Protein AF-A0A6B0HKF9-F1 (afdb_monom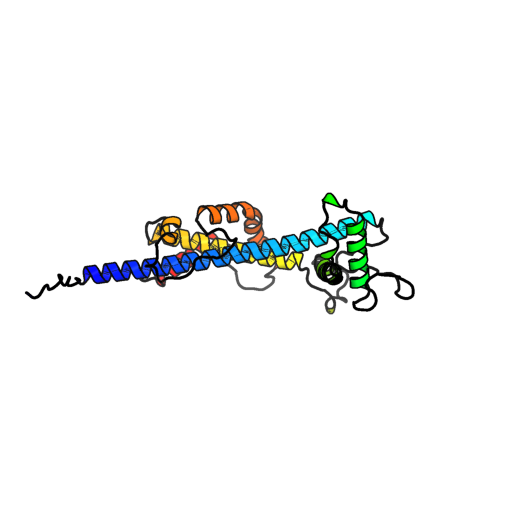er_lite)

Sequence (271 aa):
MVDTAPRYEYTATDLEYLDGIKKLGAVSLQARYELQNRYQAITECEATRDKYMALMLLNEGLSRLSRGAFEIDEFGNFDAPDHADAGYAYGKKWAPDQAYLATKYRELWEDVPAELLVDEDDREIKQFTELAAAGSLAYPTDLSGETFDDLEDDRMPSEVYETEVRLLGALVDFHTRFHGWRLFAEEHLDITLDELLDVSAPEEDGVGVTHGVAEIDEQLGENILSLKRDYLQAYPALLEEWTDDAEEVDVDLDARAQNFADGLTDAVDLP

Radius of gyration: 27.32 Å; chains: 1; bounding box: 87×46×72 Å

Structure (mmCIF, N/CA/C/O backbone):
data_AF-A0A6B0HKF9-F1
#
_entry.id   AF-A0A6B0HKF9-F1
#
loop_
_atom_site.group_PDB
_atom_site.id
_atom_site.type_symbol
_atom_site.label_atom_id
_atom_site.label_alt_id
_atom_site.label_comp_id
_atom_site.label_asym_id
_atom_site.label_entity_id
_atom_site.label_seq_id
_atom_site.pdbx_PDB_ins_code
_atom_site.Cartn_x
_atom_site.Cartn_y
_atom_site.Cartn_z
_atom_site.occupancy
_atom_site.B_iso_or_equiv
_atom_site.auth_seq_id
_atom_site.auth_comp_id
_atom_site.auth_asym_id
_atom_site.auth_atom_id
_atom_site.pdbx_PDB_model_num
ATOM 1 N N . MET A 1 1 ? -62.076 -17.224 19.436 1.00 38.41 1 MET A N 1
ATOM 2 C CA . MET A 1 1 ? -60.694 -17.537 19.850 1.00 38.41 1 MET A CA 1
ATOM 3 C C . MET A 1 1 ? -59.813 -16.484 19.218 1.00 38.41 1 MET A C 1
ATOM 5 O O . MET A 1 1 ? -59.747 -16.452 17.999 1.00 38.41 1 MET A O 1
ATOM 9 N N . VAL A 1 2 ? -59.280 -15.557 20.013 1.00 43.88 2 VAL A N 1
ATOM 10 C CA . VAL A 1 2 ? -58.273 -14.600 19.541 1.00 43.88 2 VAL A CA 1
ATOM 11 C C . VAL A 1 2 ? -56.948 -15.136 20.052 1.00 43.88 2 VAL A C 1
ATOM 13 O O . VAL A 1 2 ? -56.736 -15.198 21.259 1.00 43.88 2 VAL A O 1
ATOM 16 N N . ASP A 1 3 ? -56.140 -15.619 19.120 1.00 48.81 3 ASP A N 1
ATOM 17 C CA . ASP A 1 3 ? -54.778 -16.074 19.346 1.00 48.81 3 ASP A CA 1
ATOM 18 C C . ASP A 1 3 ? -53.888 -14.824 19.365 1.00 48.81 3 ASP A C 1
ATOM 20 O O . ASP A 1 3 ? -53.482 -14.306 18.325 1.00 48.81 3 ASP A O 1
ATOM 24 N N . THR A 1 4 ? -53.726 -14.216 20.540 1.00 51.44 4 THR A N 1
ATOM 25 C CA . THR A 1 4 ? -52.780 -13.111 20.725 1.00 51.44 4 THR A CA 1
ATOM 26 C C . THR A 1 4 ? -51.418 -13.701 21.042 1.00 51.44 4 THR A C 1
ATOM 28 O O . THR A 1 4 ? -51.197 -14.168 22.159 1.00 51.44 4 THR A O 1
ATOM 31 N N . ALA A 1 5 ? -50.514 -13.643 20.063 1.00 47.84 5 ALA A N 1
ATOM 32 C CA . ALA A 1 5 ? -49.089 -13.867 20.267 1.00 47.84 5 ALA A CA 1
ATOM 33 C C . ALA A 1 5 ? -48.587 -13.048 21.478 1.00 47.84 5 ALA A C 1
ATOM 35 O O . ALA A 1 5 ? -49.041 -11.911 21.670 1.00 47.84 5 ALA A O 1
ATOM 36 N N . PRO A 1 6 ? -47.684 -13.601 22.308 1.00 49.00 6 PRO A N 1
ATOM 37 C CA . PRO A 1 6 ? -47.176 -12.902 23.481 1.00 49.00 6 PRO A CA 1
ATOM 38 C C . PRO A 1 6 ? -46.468 -11.615 23.044 1.00 49.00 6 PRO A C 1
ATOM 40 O O . PRO A 1 6 ? -45.485 -11.650 22.308 1.00 49.00 6 PRO A O 1
ATOM 43 N N . ARG A 1 7 ? -46.988 -10.463 23.482 1.00 51.50 7 ARG A N 1
ATOM 44 C CA . ARG A 1 7 ? -46.305 -9.174 23.351 1.00 51.50 7 ARG A CA 1
ATOM 45 C C . ARG A 1 7 ? -45.248 -9.109 24.447 1.00 51.50 7 ARG A C 1
ATOM 47 O O . ARG A 1 7 ? -45.596 -8.917 25.607 1.00 51.50 7 ARG A O 1
ATOM 54 N N . TYR A 1 8 ? -43.989 -9.320 24.084 1.00 56.69 8 TYR A N 1
ATOM 55 C CA . TYR A 1 8 ? -42.874 -8.989 24.964 1.00 56.69 8 TYR A CA 1
ATOM 56 C C . TYR A 1 8 ? -42.803 -7.463 25.091 1.00 56.69 8 TYR A C 1
ATOM 58 O O . TYR A 1 8 ? -42.641 -6.759 24.095 1.00 56.69 8 TYR A O 1
ATOM 66 N N . GLU A 1 9 ? -42.987 -6.952 26.306 1.00 50.75 9 GLU A N 1
ATOM 67 C CA . GLU A 1 9 ? -42.682 -5.563 26.642 1.00 50.75 9 GLU A CA 1
ATOM 68 C C . GLU A 1 9 ? -41.202 -5.506 27.023 1.00 50.75 9 GLU A C 1
ATOM 70 O O . GLU A 1 9 ? -40.796 -6.095 28.023 1.00 50.75 9 GLU A O 1
ATOM 75 N N . TYR A 1 10 ? -40.394 -4.854 26.187 1.00 55.59 10 TYR A N 1
ATOM 76 C CA . TYR A 1 10 ? -38.972 -4.649 26.451 1.00 55.59 10 TYR A CA 1
ATOM 77 C C . TYR A 1 10 ? -38.787 -3.760 27.682 1.00 55.59 10 TYR A C 1
ATOM 79 O O . TYR A 1 10 ? -39.436 -2.716 27.808 1.00 55.59 10 TYR A O 1
ATOM 87 N N . THR A 1 11 ? -37.900 -4.165 28.586 1.00 65.94 11 THR A N 1
ATOM 88 C CA . THR A 1 11 ? -37.499 -3.338 29.727 1.00 65.94 11 THR A CA 1
ATOM 89 C C . THR A 1 11 ? -36.444 -2.312 29.297 1.00 65.94 11 THR A C 1
ATOM 91 O O . THR A 1 11 ? -35.815 -2.456 28.251 1.00 65.94 11 THR A O 1
ATOM 94 N N . ALA A 1 12 ? -36.240 -1.253 30.088 1.00 63.44 12 ALA A N 1
ATOM 95 C CA . ALA A 1 12 ? -35.221 -0.235 29.795 1.00 63.44 12 ALA A CA 1
ATOM 96 C C . ALA A 1 12 ? -33.810 -0.844 29.651 1.00 63.44 12 ALA A C 1
ATOM 98 O O . ALA A 1 12 ? -33.063 -0.455 28.761 1.00 63.44 12 ALA A O 1
ATOM 99 N N . THR A 1 13 ? -33.502 -1.868 30.449 1.00 64.12 13 THR A N 1
ATOM 100 C CA . THR A 1 13 ? -32.237 -2.615 30.395 1.00 64.12 13 THR A CA 1
ATOM 101 C C . THR A 1 13 ? -32.090 -3.431 29.107 1.00 64.12 13 THR A C 1
ATOM 103 O O . THR A 1 13 ? -30.993 -3.523 28.566 1.00 64.12 13 THR A O 1
ATOM 106 N N . ASP A 1 14 ? -33.186 -3.972 28.559 1.00 58.09 14 ASP A N 1
ATOM 107 C CA . ASP A 1 14 ? -33.151 -4.670 27.265 1.00 58.09 14 ASP A CA 1
ATOM 108 C C . ASP A 1 14 ? -32.874 -3.697 26.107 1.00 58.09 14 ASP A C 1
ATOM 110 O O . ASP A 1 14 ? -32.222 -4.058 25.130 1.00 58.09 14 ASP A O 1
ATOM 114 N N . LEU A 1 15 ? -33.360 -2.455 26.211 1.00 63.25 15 LEU A N 1
ATOM 115 C CA . LEU A 1 15 ? -33.114 -1.408 25.217 1.00 63.25 15 LEU A CA 1
ATOM 116 C C . LEU A 1 15 ? -31.674 -0.883 25.276 1.00 63.25 15 LEU A C 1
ATOM 118 O O . LEU A 1 15 ? -31.080 -0.687 24.222 1.00 63.25 15 LEU A O 1
ATOM 122 N N . GLU A 1 16 ? -31.109 -0.706 26.473 1.00 66.12 16 GLU A N 1
ATOM 123 C CA . GLU A 1 16 ? -29.694 -0.343 26.668 1.00 66.12 16 GLU A CA 1
ATOM 124 C C . GLU A 1 16 ? -28.757 -1.432 26.130 1.00 66.12 16 GLU A C 1
ATOM 126 O O . GLU A 1 16 ? -27.799 -1.131 25.423 1.00 66.12 16 GLU A O 1
ATOM 131 N N . TYR A 1 17 ? -29.077 -2.706 26.374 1.00 66.38 17 TYR A N 1
ATOM 132 C CA . TYR A 1 17 ? -28.326 -3.835 25.822 1.00 66.38 17 TYR A CA 1
ATOM 133 C C . TYR A 1 17 ? -28.392 -3.887 24.286 1.00 66.38 17 TYR A C 1
ATOM 135 O O . TYR A 1 17 ? -27.376 -4.076 23.618 1.00 66.38 17 TYR A O 1
ATOM 143 N N . LEU A 1 18 ? -29.578 -3.672 23.705 1.00 67.38 18 LEU A N 1
ATOM 144 C CA . LEU A 1 18 ? -29.751 -3.607 22.250 1.00 67.38 18 LEU A CA 1
ATOM 145 C C . LEU A 1 18 ? -29.034 -2.405 21.620 1.00 67.38 18 LEU A C 1
ATOM 147 O O . LEU A 1 18 ? -28.537 -2.524 20.501 1.00 67.38 18 LEU A O 1
ATOM 151 N N . ASP A 1 19 ? -28.994 -1.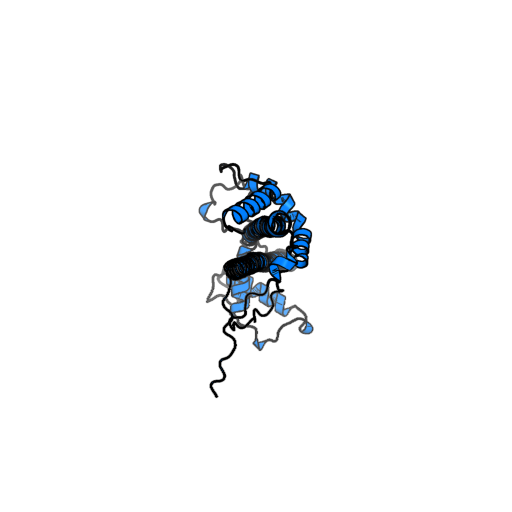258 22.301 1.00 74.88 19 ASP A N 1
ATOM 152 C CA . ASP A 1 19 ? -28.236 -0.083 21.855 1.00 74.88 19 ASP A CA 1
ATOM 153 C C . ASP A 1 19 ? -26.727 -0.352 21.902 1.00 74.88 19 ASP A C 1
ATOM 155 O O . ASP A 1 19 ? -26.031 -0.096 20.921 1.00 74.88 19 ASP A O 1
ATOM 159 N N . GLY A 1 20 ? -26.242 -0.982 22.977 1.00 73.00 20 GLY A N 1
ATOM 160 C CA . GLY A 1 20 ? -24.853 -1.427 23.112 1.00 73.00 20 GLY A CA 1
ATOM 161 C C . GLY A 1 20 ? -24.422 -2.383 21.997 1.00 73.00 20 GLY A C 1
ATOM 162 O O . GLY A 1 20 ? -23.399 -2.152 21.359 1.00 73.00 20 GLY A O 1
ATOM 163 N N . ILE A 1 21 ? -25.237 -3.397 21.676 1.00 76.88 21 ILE A N 1
ATOM 164 C CA . ILE A 1 21 ? -24.954 -4.322 20.561 1.00 76.88 21 ILE A CA 1
ATOM 165 C C . ILE A 1 21 ? -24.898 -3.585 19.221 1.00 76.88 21 ILE A C 1
ATOM 167 O O . ILE A 1 21 ? -24.022 -3.858 18.403 1.00 76.88 21 ILE A O 1
ATOM 171 N N . LYS A 1 22 ? -25.820 -2.649 18.969 1.00 78.62 22 LYS A N 1
ATOM 172 C CA . LYS A 1 22 ? -25.829 -1.881 17.714 1.00 78.62 22 LYS A CA 1
ATOM 173 C C . LYS A 1 22 ? -24.605 -0.986 17.585 1.00 78.62 22 LYS A C 1
ATOM 175 O O . LYS A 1 22 ? -24.030 -0.919 16.503 1.00 78.62 22 LYS A O 1
ATOM 180 N N . LYS A 1 23 ? -24.214 -0.313 18.670 1.00 80.56 23 LYS A N 1
ATOM 181 C CA . LYS A 1 23 ? -23.000 0.507 18.712 1.00 80.56 23 LYS A CA 1
ATOM 182 C C . LYS A 1 23 ? -21.763 -0.350 18.465 1.00 80.56 23 LYS A C 1
ATOM 184 O O . LYS A 1 23 ? -20.988 -0.014 17.579 1.00 80.56 23 LYS A O 1
ATOM 189 N N . LEU A 1 24 ? -21.631 -1.487 19.151 1.00 80.88 24 LEU A N 1
ATOM 190 C CA . LEU A 1 24 ? -20.517 -2.415 18.947 1.00 80.88 24 LEU A CA 1
ATOM 191 C C . LEU A 1 24 ? -20.465 -2.943 17.505 1.00 80.88 24 LEU A C 1
ATOM 193 O O . LEU A 1 24 ? -19.401 -2.950 16.896 1.00 80.88 24 LEU A O 1
ATOM 197 N N . GLY A 1 25 ? -21.610 -3.306 16.921 1.00 79.38 25 GLY A N 1
ATOM 198 C CA . GLY A 1 25 ? -21.685 -3.725 15.519 1.00 79.38 25 GLY A CA 1
ATOM 199 C C . GLY A 1 25 ? -21.288 -2.618 14.534 1.00 79.38 25 GLY A C 1
ATOM 200 O O . GLY A 1 25 ? -20.614 -2.886 13.544 1.00 79.38 25 GLY A O 1
ATOM 201 N N . ALA A 1 26 ? -21.653 -1.361 14.807 1.00 83.00 26 ALA A N 1
ATOM 202 C CA . ALA A 1 26 ? -21.233 -0.225 13.985 1.00 83.00 26 ALA A CA 1
ATOM 203 C C . ALA A 1 26 ? -19.721 0.041 14.090 1.00 83.00 26 ALA A C 1
ATOM 205 O O . ALA A 1 26 ? -19.076 0.294 13.074 1.00 83.00 26 ALA A O 1
ATOM 206 N N . VAL A 1 27 ? -19.159 -0.056 15.298 1.00 87.25 27 VAL A N 1
ATOM 207 C CA . VAL A 1 27 ? -17.717 0.095 15.558 1.00 87.25 27 VAL A CA 1
ATOM 208 C C . VAL A 1 27 ? -16.923 -1.015 14.877 1.00 87.25 27 VAL A C 1
ATOM 210 O O . VAL A 1 27 ? -15.943 -0.731 14.198 1.00 87.25 27 VAL A O 1
ATOM 213 N N . SER A 1 28 ? -17.387 -2.261 14.979 1.00 86.56 28 SER A N 1
ATOM 214 C CA . SER A 1 28 ? -16.810 -3.402 14.267 1.00 86.56 28 SER A CA 1
ATOM 215 C C . SER A 1 28 ? -16.804 -3.189 12.752 1.00 86.56 28 SER A C 1
ATOM 217 O O . SER A 1 28 ? -15.765 -3.322 12.103 1.00 86.56 28 SER A O 1
ATOM 219 N N . LEU A 1 29 ? -17.940 -2.776 12.175 1.00 85.75 29 LEU A N 1
ATOM 220 C CA . LEU A 1 29 ? -18.037 -2.492 10.743 1.00 85.75 29 LEU A CA 1
ATOM 221 C C . LEU A 1 29 ? -17.068 -1.380 10.320 1.00 85.75 29 LEU A C 1
ATOM 223 O O . LEU A 1 29 ? -16.430 -1.485 9.270 1.00 85.75 29 LEU A O 1
ATOM 227 N N . GLN A 1 30 ? -16.947 -0.329 11.135 1.00 89.06 30 GLN A N 1
ATOM 228 C CA . GLN A 1 30 ? -15.993 0.746 10.899 1.00 89.06 30 GLN A CA 1
ATOM 229 C C . GLN A 1 30 ? -14.554 0.223 10.933 1.00 89.06 30 GLN A C 1
ATOM 231 O O . GLN A 1 30 ? -13.816 0.481 9.985 1.00 89.06 30 GLN A O 1
ATOM 236 N N . ALA A 1 31 ? -14.175 -0.540 11.962 1.00 88.94 31 ALA A N 1
ATOM 237 C CA . ALA A 1 31 ? -12.842 -1.122 12.101 1.00 88.94 31 ALA A CA 1
ATOM 238 C C . ALA A 1 31 ? -12.478 -1.987 10.887 1.00 88.94 31 ALA A C 1
ATOM 240 O O . ALA A 1 31 ? -11.442 -1.767 10.258 1.00 88.94 31 ALA A O 1
ATOM 241 N N . ARG A 1 32 ? -13.373 -2.895 10.479 1.00 88.62 32 ARG A N 1
ATOM 242 C CA . ARG A 1 32 ? -13.188 -3.734 9.284 1.00 88.62 32 ARG A CA 1
ATOM 243 C C . ARG A 1 32 ? -12.983 -2.902 8.029 1.00 88.62 32 ARG A C 1
ATOM 245 O O . ARG A 1 32 ? -12.009 -3.105 7.313 1.00 88.62 32 ARG A O 1
ATOM 252 N N . TYR A 1 33 ? -13.889 -1.963 7.757 1.00 87.50 33 TYR A N 1
ATOM 253 C CA . TYR A 1 33 ? -13.811 -1.117 6.565 1.00 87.50 33 TYR A CA 1
ATOM 254 C C . TYR A 1 33 ? -12.508 -0.310 6.533 1.00 87.50 33 TYR A C 1
ATOM 256 O O . TYR A 1 33 ? -11.833 -0.224 5.507 1.00 87.50 33 TYR A O 1
ATOM 264 N N . GLU A 1 34 ? -12.133 0.265 7.671 1.00 90.94 34 GLU A N 1
ATOM 265 C CA . GLU A 1 34 ? -10.935 1.077 7.819 1.00 90.94 34 GLU A CA 1
ATOM 266 C C . GLU A 1 34 ? -9.638 0.291 7.633 1.00 90.94 34 GLU A C 1
ATOM 268 O O . GLU A 1 34 ? -8.726 0.790 6.967 1.00 90.94 34 GLU A O 1
ATOM 273 N N . LEU A 1 35 ? -9.537 -0.906 8.212 1.00 92.44 35 LEU A N 1
ATOM 274 C CA . LEU A 1 35 ? -8.355 -1.756 8.078 1.00 92.44 35 LEU A CA 1
ATOM 275 C C . LEU A 1 35 ? -8.270 -2.375 6.679 1.00 92.44 35 LEU A C 1
ATOM 277 O O . LEU A 1 35 ? -7.194 -2.377 6.081 1.00 92.44 35 LEU A O 1
ATOM 281 N N . GLN A 1 36 ? -9.400 -2.805 6.111 1.00 91.19 36 GLN A N 1
ATOM 282 C CA . GLN A 1 36 ? -9.453 -3.392 4.772 1.00 91.19 36 GLN A CA 1
ATOM 283 C C . GLN A 1 36 ? -9.006 -2.397 3.696 1.00 91.19 36 GLN A C 1
ATOM 285 O O . GLN A 1 36 ? -8.193 -2.741 2.839 1.00 91.19 36 GLN A O 1
ATOM 290 N N . ASN A 1 37 ? -9.491 -1.153 3.749 1.00 89.75 37 ASN A N 1
ATOM 291 C CA . ASN A 1 37 ? -9.110 -0.130 2.771 1.00 89.75 37 ASN A CA 1
ATOM 292 C C . ASN A 1 37 ? -7.619 0.201 2.827 1.00 89.75 37 ASN A C 1
ATOM 294 O O . ASN A 1 37 ? -6.989 0.421 1.796 1.00 89.75 37 ASN A O 1
ATOM 298 N N . ARG A 1 38 ? -7.036 0.230 4.027 1.00 92.94 38 ARG A N 1
ATOM 299 C CA . ARG A 1 38 ? -5.606 0.510 4.204 1.00 92.94 38 ARG A CA 1
ATOM 300 C C . ARG A 1 38 ? -4.741 -0.649 3.748 1.00 92.94 38 ARG A C 1
ATOM 302 O O . ARG A 1 38 ? -3.725 -0.431 3.095 1.00 92.94 38 ARG A O 1
ATOM 309 N N . TYR A 1 39 ? -5.178 -1.875 4.014 1.00 89.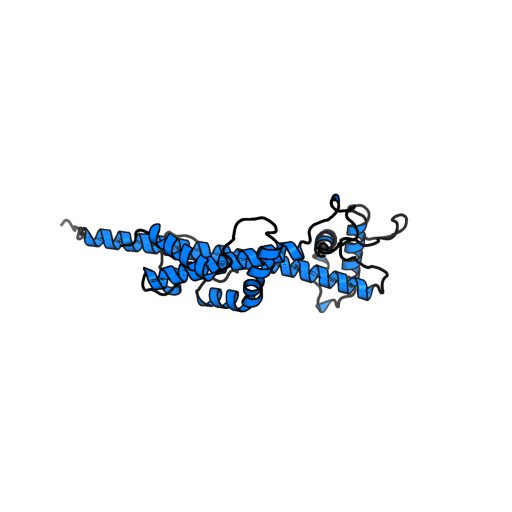94 39 TYR A N 1
ATOM 310 C CA . TYR A 1 39 ? -4.531 -3.054 3.462 1.00 89.94 39 TYR A CA 1
ATOM 311 C C . TYR A 1 39 ? -4.563 -3.065 1.926 1.00 89.94 39 TYR A C 1
ATOM 313 O O . TYR A 1 39 ? -3.548 -3.332 1.275 1.00 89.94 39 TYR A O 1
ATOM 321 N N . GLN A 1 40 ? -5.701 -2.703 1.332 1.00 89.50 40 GLN A N 1
ATOM 322 C CA . GLN A 1 40 ? -5.806 -2.540 -0.114 1.00 89.50 40 GLN A CA 1
ATOM 323 C C . GLN A 1 40 ? -4.837 -1.464 -0.630 1.00 89.50 40 GLN A C 1
ATOM 325 O O . GLN A 1 40 ? -4.124 -1.718 -1.597 1.00 89.50 40 GLN A O 1
ATOM 330 N N . ALA A 1 41 ? -4.739 -0.315 0.044 1.00 89.56 41 ALA A N 1
ATOM 331 C CA . ALA A 1 41 ? -3.803 0.744 -0.332 1.00 89.56 41 ALA A CA 1
ATOM 332 C C . ALA A 1 41 ? -2.335 0.277 -0.302 1.00 89.56 41 ALA A C 1
ATOM 334 O O . ALA A 1 41 ? -1.579 0.603 -1.218 1.00 89.56 41 ALA A O 1
ATOM 335 N N . ILE A 1 42 ? -1.936 -0.528 0.694 1.00 90.25 42 ILE A N 1
ATOM 336 C CA . ILE A 1 42 ? -0.604 -1.159 0.725 1.00 90.25 42 ILE A CA 1
ATOM 337 C C . ILE A 1 42 ? -0.414 -2.030 -0.515 1.00 90.25 42 ILE A C 1
ATOM 339 O O . ILE A 1 42 ? 0.553 -1.843 -1.247 1.00 90.25 42 ILE A O 1
ATOM 343 N N . THR A 1 43 ? -1.359 -2.930 -0.787 1.00 89.31 43 THR A N 1
ATOM 344 C CA . THR A 1 43 ? -1.278 -3.875 -1.913 1.00 89.31 43 THR A CA 1
ATOM 345 C C . THR A 1 43 ? -1.174 -3.150 -3.260 1.00 89.31 43 THR A C 1
ATOM 347 O O . THR A 1 43 ? -0.402 -3.545 -4.134 1.00 89.31 43 THR A O 1
ATOM 350 N N . GLU A 1 44 ? -1.920 -2.058 -3.435 1.00 87.81 44 GLU A N 1
ATOM 351 C CA . GLU A 1 44 ? -1.873 -1.218 -4.637 1.00 87.81 44 GLU A CA 1
ATOM 352 C C . GLU A 1 44 ? -0.529 -0.488 -4.778 1.00 87.81 44 GLU A C 1
ATOM 354 O O . GLU A 1 44 ? 0.046 -0.457 -5.873 1.00 87.81 44 GLU A O 1
ATOM 359 N N . CYS A 1 45 ? 0.007 0.058 -3.682 1.00 87.69 45 CYS A N 1
ATOM 360 C CA . CYS A 1 45 ? 1.322 0.701 -3.683 1.00 87.69 45 CYS A CA 1
ATOM 361 C C . CYS A 1 45 ? 2.437 -0.307 -3.990 1.00 87.69 45 CYS A C 1
ATOM 363 O O . CYS A 1 45 ? 3.299 -0.023 -4.819 1.00 87.69 45 CYS A O 1
ATOM 365 N N . GLU A 1 46 ? 2.391 -1.504 -3.398 1.00 87.31 46 GLU A N 1
ATOM 366 C CA . GLU A 1 46 ? 3.345 -2.585 -3.667 1.00 87.31 46 GLU A CA 1
ATOM 367 C C . GLU A 1 46 ? 3.323 -3.023 -5.126 1.00 87.31 46 GLU A C 1
ATOM 369 O O . GLU A 1 46 ? 4.372 -3.094 -5.763 1.00 87.31 46 GLU A O 1
ATOM 374 N N . ALA A 1 47 ? 2.134 -3.272 -5.679 1.00 86.62 47 ALA A N 1
ATOM 375 C CA . ALA A 1 47 ? 1.990 -3.675 -7.072 1.00 86.62 47 ALA A CA 1
ATOM 376 C C . ALA A 1 47 ? 2.529 -2.601 -8.030 1.00 86.62 47 ALA A C 1
ATOM 378 O O . ALA A 1 47 ? 3.150 -2.917 -9.048 1.00 86.62 47 ALA A O 1
ATOM 379 N N . THR A 1 48 ? 2.317 -1.326 -7.697 1.00 84.94 48 THR A N 1
ATOM 380 C CA . THR A 1 48 ? 2.813 -0.203 -8.498 1.00 84.94 48 THR A CA 1
ATOM 381 C C . THR A 1 48 ? 4.336 -0.085 -8.406 1.00 84.94 48 THR A C 1
ATOM 383 O O . THR A 1 48 ? 4.995 0.013 -9.443 1.00 84.94 48 THR A O 1
ATOM 386 N N . ARG A 1 49 ? 4.908 -0.183 -7.200 1.00 86.25 49 ARG A N 1
ATOM 387 C CA . ARG A 1 49 ? 6.362 -0.237 -6.984 1.00 86.25 49 ARG A CA 1
ATOM 388 C C . ARG A 1 49 ? 6.992 -1.387 -7.764 1.00 86.25 49 ARG A C 1
ATOM 390 O O . ARG A 1 49 ? 7.941 -1.174 -8.511 1.00 86.25 49 ARG A O 1
ATOM 397 N N . ASP A 1 50 ? 6.454 -2.598 -7.636 1.00 85.75 50 ASP A N 1
ATOM 398 C CA . ASP A 1 50 ? 6.984 -3.798 -8.297 1.00 85.75 50 ASP A CA 1
ATOM 399 C C . ASP A 1 50 ? 6.964 -3.676 -9.814 1.00 85.75 50 ASP A C 1
ATOM 401 O O . ASP A 1 50 ? 7.924 -4.066 -10.483 1.00 85.75 50 ASP A O 1
ATOM 405 N N . LYS A 1 51 ? 5.904 -3.077 -10.363 1.00 85.12 51 LYS A N 1
ATOM 406 C CA . LYS A 1 51 ? 5.816 -2.762 -11.788 1.00 85.12 51 LYS A CA 1
ATOM 407 C C . LYS A 1 51 ? 6.969 -1.860 -12.230 1.00 85.12 51 LYS A C 1
ATOM 409 O O . LYS A 1 51 ? 7.630 -2.179 -13.218 1.00 85.12 51 LYS A O 1
ATOM 414 N N . TYR A 1 52 ? 7.221 -0.749 -11.537 1.00 82.31 52 TYR A N 1
ATOM 415 C CA . TYR A 1 52 ? 8.285 0.176 -11.937 1.00 82.31 52 TYR A CA 1
ATOM 416 C C . TYR A 1 52 ? 9.690 -0.374 -11.654 1.00 82.31 52 TYR A C 1
ATOM 418 O O . TYR A 1 52 ? 10.573 -0.234 -12.496 1.00 82.31 52 TYR A O 1
ATOM 426 N N . MET A 1 53 ? 9.887 -1.112 -10.560 1.00 80.94 53 MET A N 1
ATOM 427 C CA . MET A 1 53 ? 11.133 -1.842 -10.294 1.00 80.94 53 MET A CA 1
ATOM 428 C C . MET A 1 53 ? 11.437 -2.870 -11.389 1.00 80.94 53 MET A C 1
ATOM 430 O O . MET A 1 53 ? 12.568 -2.960 -11.867 1.00 80.94 53 MET A O 1
ATOM 434 N N . ALA A 1 54 ? 10.430 -3.621 -11.843 1.00 82.44 54 ALA A N 1
ATOM 435 C CA . ALA A 1 54 ? 10.587 -4.564 -12.946 1.00 82.44 54 ALA A CA 1
ATOM 436 C C . ALA A 1 54 ? 10.958 -3.856 -14.258 1.00 82.44 54 ALA A C 1
ATOM 438 O O . ALA A 1 54 ? 11.805 -4.353 -15.000 1.00 82.44 54 ALA A O 1
ATOM 439 N N . LEU A 1 55 ? 10.368 -2.688 -14.532 1.00 81.06 55 LEU A N 1
ATOM 440 C CA . LEU A 1 55 ? 10.708 -1.864 -15.695 1.00 81.06 55 LEU A CA 1
ATOM 441 C C . LEU A 1 55 ? 12.148 -1.346 -15.641 1.00 81.06 55 LEU A C 1
ATOM 443 O O . LEU A 1 55 ? 12.863 -1.436 -16.638 1.00 81.06 55 LEU A O 1
ATOM 447 N N . MET A 1 56 ? 12.598 -0.869 -14.480 1.00 79.00 56 MET A N 1
ATOM 448 C CA . MET A 1 56 ? 13.981 -0.435 -14.274 1.00 79.00 56 MET A CA 1
ATOM 449 C C . MET A 1 56 ? 14.968 -1.586 -14.533 1.00 79.00 56 MET A C 1
ATOM 451 O O . MET A 1 56 ? 15.919 -1.432 -15.300 1.00 79.00 56 MET A O 1
ATOM 455 N N . LEU A 1 57 ? 14.704 -2.774 -13.976 1.00 80.38 57 LEU A N 1
ATOM 456 C CA . LEU A 1 57 ? 15.529 -3.970 -14.197 1.00 80.38 57 LEU A CA 1
ATOM 457 C C . LEU A 1 57 ? 15.518 -4.435 -15.661 1.00 80.38 57 LEU A C 1
ATOM 459 O O . LEU A 1 57 ? 16.547 -4.869 -16.185 1.00 80.38 57 LEU A O 1
ATOM 463 N N . LEU A 1 58 ? 14.369 -4.344 -16.336 1.00 81.06 58 LEU A N 1
ATOM 464 C CA . LEU A 1 58 ? 14.238 -4.667 -17.757 1.00 81.06 58 LEU A CA 1
ATOM 465 C C . LEU A 1 58 ? 15.115 -3.750 -18.612 1.00 81.06 58 LEU A C 1
ATOM 467 O O . LEU A 1 58 ? 15.818 -4.217 -19.510 1.00 81.06 58 LEU A O 1
ATOM 471 N N . ASN A 1 59 ? 15.105 -2.457 -18.308 1.00 78.25 59 ASN A N 1
ATOM 472 C CA . ASN A 1 59 ? 15.914 -1.474 -19.008 1.00 78.25 59 ASN A CA 1
ATOM 473 C C . ASN A 1 59 ? 17.414 -1.653 -18.747 1.00 78.25 59 ASN A C 1
ATOM 475 O O . ASN A 1 59 ? 18.210 -1.592 -19.685 1.00 78.25 59 ASN A O 1
ATOM 479 N N . GLU A 1 60 ? 17.813 -1.961 -17.511 1.00 74.69 60 GLU A N 1
ATOM 480 C CA . GLU A 1 60 ? 19.201 -2.316 -17.200 1.00 74.69 60 GLU A CA 1
ATOM 481 C C . GLU A 1 60 ? 19.642 -3.574 -17.973 1.00 74.69 60 GLU A C 1
ATOM 483 O O . GLU A 1 60 ? 20.735 -3.629 -18.547 1.00 74.69 60 GLU A O 1
ATOM 488 N N . GLY A 1 61 ? 18.768 -4.582 -18.049 1.00 76.25 61 GLY A N 1
ATOM 489 C CA . GLY A 1 61 ? 18.980 -5.785 -18.851 1.00 76.25 61 GLY A CA 1
ATOM 490 C C . GLY A 1 61 ? 19.175 -5.471 -20.336 1.00 76.25 61 GLY A C 1
ATOM 491 O O . GLY A 1 61 ? 20.129 -5.959 -20.949 1.00 76.25 61 GLY A O 1
ATOM 492 N N . LEU A 1 62 ? 18.322 -4.615 -20.904 1.00 75.44 62 LEU A N 1
ATOM 493 C CA . LEU A 1 62 ? 18.446 -4.136 -22.282 1.00 75.44 62 LEU A CA 1
ATOM 494 C C . LEU A 1 62 ? 19.762 -3.400 -22.525 1.00 75.44 62 LEU A C 1
ATOM 496 O O . LEU A 1 62 ? 20.417 -3.663 -23.534 1.00 75.44 62 LEU A O 1
ATOM 500 N N . SER A 1 63 ? 20.171 -2.522 -21.608 1.00 73.00 63 SER A N 1
ATOM 501 C CA . SER A 1 63 ? 21.434 -1.788 -21.721 1.00 73.00 63 SER A CA 1
ATOM 502 C C . SER A 1 63 ? 22.627 -2.745 -21.819 1.00 73.00 63 SER A C 1
ATOM 504 O O . SER A 1 63 ? 23.438 -2.682 -22.750 1.00 73.00 63 SER A O 1
ATOM 506 N N . ARG A 1 64 ? 22.668 -3.754 -20.942 1.00 72.19 64 ARG A N 1
ATOM 507 C CA . ARG A 1 64 ? 23.714 -4.789 -20.951 1.00 72.19 64 ARG A CA 1
ATOM 508 C C . ARG A 1 64 ? 23.695 -5.630 -22.231 1.00 72.19 64 ARG A C 1
ATOM 510 O O . ARG A 1 64 ? 24.755 -5.919 -22.792 1.00 72.19 64 ARG A O 1
ATOM 517 N N . LEU A 1 65 ? 22.513 -6.026 -22.707 1.00 72.12 65 LEU A N 1
ATOM 518 C CA . LEU A 1 65 ? 22.355 -6.837 -23.921 1.00 72.12 65 LEU A CA 1
ATOM 519 C C . LEU A 1 65 ? 22.718 -6.067 -25.195 1.00 72.12 65 LEU A C 1
ATOM 521 O O . LEU A 1 65 ? 23.304 -6.644 -26.113 1.00 72.12 65 LEU A O 1
ATOM 525 N N . SER A 1 66 ? 22.449 -4.761 -25.224 1.00 65.50 66 SER A N 1
ATOM 526 C CA . SER A 1 66 ? 22.796 -3.879 -26.339 1.00 65.50 66 SER A CA 1
ATOM 527 C C . SER A 1 66 ? 24.308 -3.646 -26.478 1.00 65.50 66 SER A C 1
ATOM 529 O O . SER A 1 66 ? 24.751 -3.112 -27.495 1.00 65.50 66 SER A O 1
ATOM 531 N N . ARG A 1 67 ? 25.112 -4.053 -25.480 1.00 61.81 67 ARG A N 1
ATOM 532 C CA . ARG A 1 67 ? 26.564 -3.807 -25.398 1.00 61.81 67 ARG A CA 1
ATOM 533 C C . ARG A 1 67 ? 26.915 -2.317 -25.530 1.00 61.81 67 ARG A C 1
ATOM 535 O O . ARG A 1 67 ? 27.915 -1.984 -26.164 1.00 61.81 67 ARG A O 1
ATOM 542 N N . GLY A 1 68 ? 26.086 -1.444 -24.955 1.00 59.09 68 GLY A N 1
ATOM 543 C CA . GLY A 1 68 ? 26.264 0.012 -25.001 1.00 59.09 68 GLY A CA 1
ATOM 544 C C . GLY A 1 68 ? 25.739 0.683 -26.275 1.00 59.09 68 GLY A C 1
ATOM 545 O O . GLY A 1 68 ? 26.030 1.848 -26.508 1.00 59.09 68 GLY A O 1
ATOM 546 N N . ALA A 1 69 ? 24.982 -0.027 -27.121 1.00 60.44 69 ALA A N 1
ATOM 547 C CA . ALA A 1 69 ? 24.255 0.582 -28.245 1.00 60.44 69 ALA A CA 1
ATOM 548 C C . ALA A 1 69 ? 22.936 1.255 -27.811 1.00 60.44 69 ALA A C 1
ATOM 550 O O . ALA A 1 69 ? 22.277 1.920 -28.609 1.00 60.44 69 ALA A O 1
ATOM 551 N N . PHE A 1 70 ? 22.531 1.024 -26.566 1.00 64.50 70 PHE A N 1
ATOM 552 C CA . PHE A 1 70 ? 21.386 1.614 -25.898 1.00 64.50 70 PHE A CA 1
ATOM 553 C C . PHE A 1 70 ? 21.711 1.687 -24.409 1.00 64.50 70 PHE A C 1
ATOM 555 O O . PHE A 1 70 ? 22.024 0.659 -23.811 1.00 64.50 70 PHE A O 1
ATOM 562 N N . GLU A 1 71 ? 21.637 2.874 -23.828 1.00 66.38 71 GLU A N 1
ATOM 563 C CA . GLU A 1 71 ? 21.805 3.106 -22.399 1.00 66.38 71 GLU A CA 1
ATOM 564 C C . GLU A 1 71 ? 20.748 4.123 -21.988 1.00 66.38 71 GLU A C 1
ATOM 566 O O . GLU A 1 71 ? 20.596 5.143 -22.659 1.00 66.38 71 GLU A O 1
ATOM 571 N N . ILE A 1 72 ? 19.983 3.790 -20.949 1.00 67.12 72 ILE A N 1
ATOM 572 C CA . ILE A 1 72 ? 19.130 4.760 -20.274 1.00 67.12 72 ILE A CA 1
ATOM 573 C C . ILE A 1 72 ? 19.954 5.299 -19.118 1.00 67.12 72 ILE A C 1
ATOM 575 O O . ILE A 1 72 ? 20.471 4.508 -18.324 1.00 67.12 72 ILE A O 1
ATOM 579 N N . ASP A 1 73 ? 20.126 6.613 -19.086 1.00 63.69 73 ASP A N 1
ATOM 580 C CA . ASP A 1 73 ? 20.848 7.289 -18.024 1.00 63.69 73 ASP A CA 1
ATOM 581 C C . ASP A 1 73 ? 20.071 7.250 -16.701 1.00 63.69 73 ASP A C 1
ATOM 583 O O . ASP A 1 73 ? 18.944 6.755 -16.604 1.00 63.69 73 ASP A O 1
ATOM 587 N N . GLU A 1 74 ? 20.705 7.765 -15.652 1.00 57.31 74 GLU A N 1
ATOM 588 C CA . GLU A 1 74 ? 20.128 7.821 -14.309 1.00 57.31 74 GLU A CA 1
ATOM 589 C C . GLU A 1 74 ? 18.841 8.656 -14.229 1.00 57.31 74 GLU A C 1
ATOM 591 O O . GLU A 1 74 ? 18.068 8.468 -13.300 1.00 57.31 74 GLU A O 1
ATOM 596 N N . PHE A 1 75 ? 18.552 9.489 -15.232 1.00 56.97 75 PHE A N 1
ATOM 597 C CA . PHE A 1 75 ? 17.373 10.351 -15.306 1.00 56.97 75 PHE A CA 1
ATOM 598 C C . PHE A 1 75 ? 16.245 9.770 -16.169 1.00 56.97 75 PHE A C 1
ATOM 600 O O . PHE A 1 75 ? 15.214 10.416 -16.351 1.00 56.97 75 PHE A O 1
ATOM 607 N N . GLY A 1 76 ? 16.418 8.566 -16.720 1.00 59.69 76 GLY A N 1
ATOM 608 C CA . GLY A 1 76 ? 15.435 7.956 -17.614 1.00 59.69 76 GLY A CA 1
ATOM 609 C C . GLY A 1 76 ? 15.527 8.425 -19.071 1.00 59.69 76 GLY A C 1
ATOM 610 O O . GLY A 1 76 ? 14.691 8.017 -19.886 1.00 59.69 76 GLY A O 1
ATOM 611 N N . ASN A 1 77 ? 16.533 9.230 -19.429 1.00 65.75 77 ASN A N 1
ATOM 612 C CA . ASN A 1 77 ? 16.784 9.664 -20.803 1.00 65.75 77 ASN A CA 1
ATOM 613 C C . ASN A 1 77 ? 17.686 8.665 -21.534 1.00 65.75 77 ASN A C 1
ATOM 615 O O . ASN A 1 77 ? 18.476 7.945 -20.931 1.00 65.75 77 ASN A O 1
ATOM 619 N N . PHE A 1 78 ? 17.599 8.619 -22.860 1.00 66.06 78 PHE A N 1
ATOM 620 C CA . PHE A 1 78 ? 18.522 7.836 -23.679 1.00 66.06 78 PHE A CA 1
ATOM 621 C C . PHE A 1 78 ? 18.715 8.476 -25.049 1.00 66.06 78 PHE A C 1
ATOM 623 O O . PHE A 1 78 ? 17.779 9.021 -25.633 1.00 66.06 78 PHE A O 1
ATOM 630 N N . ASP A 1 79 ? 19.920 8.342 -25.600 1.00 61.88 79 ASP A N 1
ATOM 631 C CA . ASP A 1 79 ? 20.243 8.848 -26.933 1.00 61.88 79 ASP A CA 1
ATOM 632 C C . ASP A 1 79 ? 19.622 7.954 -28.018 1.00 61.88 79 ASP A C 1
ATOM 634 O O . ASP A 1 79 ? 20.186 6.938 -28.444 1.00 61.88 79 ASP A O 1
ATOM 638 N N . ALA A 1 80 ? 18.435 8.329 -28.496 1.00 60.75 80 ALA A N 1
ATOM 639 C CA . ALA A 1 80 ? 17.847 7.719 -29.680 1.00 60.75 80 ALA A CA 1
ATOM 640 C C . ALA A 1 80 ? 18.590 8.193 -30.955 1.00 60.75 80 ALA A C 1
ATOM 642 O O . ALA A 1 80 ? 18.793 9.393 -31.141 1.00 60.75 80 ALA A O 1
ATOM 643 N N . PRO A 1 81 ? 18.971 7.293 -31.888 1.00 58.75 81 PRO A N 1
ATOM 644 C CA . PRO A 1 81 ? 19.612 7.686 -33.142 1.00 58.75 81 PRO A CA 1
ATOM 645 C C . PRO A 1 81 ? 18.766 8.667 -33.969 1.00 58.75 81 PRO A C 1
ATOM 647 O O . PRO A 1 81 ? 17.546 8.500 -34.094 1.00 58.75 81 PRO A O 1
ATOM 650 N N . ASP A 1 82 ? 19.447 9.634 -34.594 1.00 52.28 82 ASP A N 1
ATOM 651 C CA . ASP A 1 82 ? 18.847 10.720 -35.374 1.00 52.28 82 ASP A CA 1
ATOM 652 C C . ASP A 1 82 ? 17.899 10.189 -36.475 1.00 52.28 82 ASP A C 1
ATOM 654 O O . ASP A 1 82 ? 18.223 9.289 -37.259 1.00 52.28 82 ASP A O 1
ATOM 658 N N . HIS A 1 83 ? 16.678 10.721 -36.500 1.00 51.16 83 HIS A N 1
ATOM 659 C CA . HIS A 1 83 ? 15.461 10.028 -36.956 1.00 51.16 83 HIS A CA 1
ATOM 660 C C . HIS A 1 83 ? 15.255 9.927 -38.476 1.00 51.16 83 HIS A C 1
ATOM 662 O O . HIS A 1 83 ? 14.163 9.581 -38.933 1.00 51.16 83 HIS A O 1
ATOM 668 N N . ALA A 1 84 ? 16.257 10.253 -39.289 1.00 48.19 84 ALA A N 1
ATOM 669 C CA . ALA A 1 84 ? 16.068 10.357 -40.735 1.00 48.19 84 ALA A CA 1
ATOM 670 C C . ALA A 1 84 ? 15.955 8.992 -41.448 1.00 48.19 84 ALA A C 1
ATOM 672 O O . ALA A 1 84 ? 15.322 8.928 -42.499 1.00 48.19 84 ALA A O 1
ATOM 673 N N . ASP A 1 85 ? 16.511 7.914 -40.878 1.00 44.69 85 ASP A N 1
ATOM 674 C CA . ASP A 1 85 ? 16.684 6.627 -41.586 1.00 44.69 85 ASP A CA 1
ATOM 675 C C . ASP A 1 85 ? 16.270 5.370 -40.798 1.00 44.69 85 ASP A C 1
ATOM 677 O O . ASP A 1 85 ? 16.434 4.243 -41.274 1.00 44.69 85 ASP A O 1
ATOM 681 N N . ALA A 1 86 ? 15.715 5.508 -39.594 1.00 44.34 86 ALA A N 1
ATOM 682 C CA . ALA A 1 86 ? 15.513 4.352 -38.734 1.00 44.34 86 ALA A CA 1
ATOM 683 C C . ALA A 1 86 ? 14.131 3.697 -38.920 1.00 44.34 86 ALA A C 1
ATOM 685 O O . ALA A 1 86 ? 13.090 4.239 -38.545 1.00 44.34 86 ALA A O 1
ATOM 686 N N . GLY A 1 87 ? 14.126 2.502 -39.517 1.00 48.41 87 GLY A N 1
ATOM 687 C CA . GLY A 1 87 ? 12.950 1.656 -39.747 1.00 48.41 87 GLY A CA 1
ATOM 688 C C . GLY A 1 87 ? 12.358 1.043 -38.473 1.00 48.41 87 GLY A C 1
ATOM 689 O O . GLY A 1 87 ? 12.228 -0.174 -38.389 1.00 48.41 87 GLY A O 1
ATOM 690 N N . TYR A 1 88 ? 12.002 1.861 -37.483 1.00 57.38 88 TYR A N 1
ATOM 691 C CA . TYR A 1 88 ? 11.333 1.407 -36.263 1.00 57.38 88 TYR A CA 1
ATOM 692 C C . TYR A 1 88 ? 9.859 1.087 -36.526 1.00 57.38 88 TYR A C 1
ATOM 694 O O . TYR A 1 88 ? 9.175 1.789 -37.277 1.00 57.38 88 TYR A O 1
ATOM 702 N N . ALA A 1 89 ? 9.337 0.056 -35.856 1.00 55.22 89 ALA A N 1
ATOM 703 C CA . ALA A 1 89 ? 7.967 -0.425 -36.050 1.00 55.22 89 ALA A CA 1
ATOM 704 C C . ALA A 1 89 ? 6.885 0.627 -35.709 1.00 55.22 89 ALA A C 1
ATOM 706 O O . ALA A 1 89 ? 5.755 0.528 -36.193 1.00 55.22 89 ALA A O 1
ATOM 707 N N . TYR A 1 90 ? 7.228 1.648 -34.910 1.00 58.56 90 TYR A N 1
ATOM 708 C CA . TYR A 1 90 ? 6.267 2.557 -34.266 1.00 58.56 90 TYR A CA 1
ATOM 709 C C . TYR A 1 90 ? 6.423 4.055 -34.627 1.00 58.56 90 TYR A C 1
ATOM 711 O O . TYR A 1 90 ? 5.580 4.872 -34.249 1.00 58.56 90 TYR A O 1
ATOM 719 N N . GLY A 1 91 ? 7.443 4.425 -35.414 1.00 52.38 91 GLY A N 1
ATOM 720 C CA . GLY A 1 91 ? 7.988 5.793 -35.554 1.00 52.38 91 GLY A CA 1
ATOM 721 C C . GLY A 1 91 ? 7.144 6.879 -36.249 1.00 52.38 91 GLY A C 1
ATOM 722 O O . GLY A 1 91 ? 7.695 7.893 -36.658 1.00 52.38 91 GLY A O 1
ATOM 723 N N . LYS A 1 92 ? 5.826 6.710 -36.426 1.00 56.44 92 LYS A N 1
ATOM 724 C CA . LYS A 1 92 ? 4.949 7.762 -37.006 1.00 56.44 92 LYS A CA 1
ATOM 725 C C . LYS A 1 92 ? 3.807 8.231 -36.105 1.00 56.44 92 LYS A C 1
ATOM 727 O O . LYS A 1 92 ? 3.118 9.177 -36.475 1.00 56.44 92 LYS A O 1
ATOM 732 N N . LYS A 1 93 ? 3.558 7.561 -34.976 1.00 62.00 93 LYS A N 1
ATOM 733 C CA . LYS A 1 93 ? 2.418 7.861 -34.084 1.00 62.00 93 LYS A CA 1
ATOM 734 C C . LYS A 1 93 ? 2.818 8.365 -32.698 1.00 62.00 93 LYS A C 1
ATOM 736 O O . LYS A 1 93 ? 1.961 8.897 -32.006 1.00 62.00 93 LYS A O 1
ATOM 741 N N . TRP A 1 94 ? 4.078 8.195 -32.316 1.00 62.91 94 TRP A N 1
ATOM 742 C CA . TRP A 1 94 ? 4.573 8.414 -30.959 1.00 62.91 94 TRP A CA 1
ATOM 743 C C . TRP A 1 94 ? 5.872 9.211 -30.985 1.00 62.91 94 TRP A C 1
ATOM 745 O O . TRP A 1 94 ? 6.500 9.315 -32.044 1.00 62.91 94 TRP A O 1
ATOM 755 N N . ALA A 1 95 ? 6.253 9.765 -29.831 1.00 66.62 95 ALA A N 1
ATOM 756 C CA . ALA A 1 95 ? 7.536 10.435 -29.673 1.00 66.62 95 ALA A CA 1
ATOM 757 C C . ALA A 1 95 ? 8.682 9.479 -30.068 1.00 66.62 95 ALA A C 1
ATOM 759 O O . ALA A 1 95 ? 8.569 8.272 -29.820 1.00 66.62 95 ALA A O 1
ATOM 760 N N . PRO A 1 96 ? 9.753 9.978 -30.709 1.00 67.69 96 PRO A N 1
ATOM 761 C CA . PRO A 1 96 ? 10.804 9.122 -31.255 1.00 67.69 96 PRO A CA 1
ATOM 762 C C . PRO A 1 96 ? 11.452 8.198 -30.222 1.00 67.69 96 PRO A C 1
ATOM 764 O O . PRO A 1 96 ? 11.648 7.017 -30.508 1.00 67.69 96 PRO A O 1
ATOM 767 N N . ASP A 1 97 ? 11.676 8.700 -29.011 1.00 65.25 97 ASP A N 1
ATOM 768 C CA . ASP A 1 97 ? 12.287 7.945 -27.917 1.00 65.25 97 ASP A CA 1
ATOM 769 C C . ASP A 1 97 ? 11.370 6.795 -27.490 1.00 65.25 97 ASP A C 1
ATOM 771 O O . ASP A 1 97 ? 11.744 5.623 -27.552 1.00 65.25 97 ASP A O 1
ATOM 775 N N . GLN A 1 98 ? 10.100 7.091 -27.206 1.00 70.19 98 GLN A N 1
ATOM 776 C CA . GLN A 1 98 ? 9.099 6.071 -26.878 1.00 70.19 98 GLN A CA 1
ATOM 777 C C . GLN A 1 98 ? 8.958 5.014 -27.982 1.00 70.19 98 GLN A C 1
ATOM 779 O O . GLN A 1 98 ? 8.838 3.824 -27.697 1.00 70.19 98 GLN A O 1
ATOM 784 N N . ALA A 1 99 ? 8.996 5.421 -29.254 1.00 71.62 99 ALA A N 1
ATOM 785 C CA . ALA A 1 99 ? 8.929 4.498 -30.383 1.00 71.62 99 ALA A CA 1
ATOM 786 C C . ALA A 1 99 ? 10.179 3.605 -30.491 1.00 71.62 99 ALA A C 1
ATOM 788 O O . ALA A 1 99 ? 10.062 2.430 -30.862 1.00 71.62 99 ALA A O 1
ATOM 789 N N . TYR A 1 100 ? 11.359 4.138 -30.170 1.00 74.56 100 TYR A N 1
ATOM 790 C CA . TYR A 1 100 ? 12.613 3.390 -30.137 1.00 74.56 100 TYR A CA 1
ATOM 791 C C . TYR A 1 100 ? 12.622 2.364 -29.004 1.00 74.56 100 TYR A C 1
ATOM 793 O O . TYR A 1 100 ? 12.815 1.174 -29.259 1.00 74.56 100 TYR A O 1
ATOM 801 N N . LEU A 1 101 ? 12.309 2.792 -27.779 1.00 74.50 101 LEU A N 1
ATOM 802 C CA . LEU A 1 101 ? 12.240 1.920 -26.607 1.00 74.50 101 LEU A CA 1
ATOM 803 C C . LEU A 1 101 ? 11.173 0.828 -26.770 1.00 74.50 101 LEU A C 1
ATOM 805 O O . LEU A 1 101 ? 11.447 -0.346 -26.534 1.00 74.50 101 LEU A O 1
ATOM 809 N N . ALA A 1 102 ? 9.996 1.171 -27.302 1.00 77.00 102 ALA A N 1
ATOM 810 C CA . ALA A 1 102 ? 8.959 0.192 -27.634 1.00 77.00 102 ALA A CA 1
ATOM 811 C C . ALA A 1 102 ? 9.441 -0.850 -28.656 1.00 77.00 102 ALA A C 1
ATOM 813 O O . ALA A 1 102 ? 9.070 -2.023 -28.584 1.00 77.00 102 ALA A O 1
ATOM 814 N N . THR A 1 103 ? 10.277 -0.437 -29.615 1.00 77.44 103 THR A N 1
ATOM 815 C CA . THR A 1 103 ? 10.891 -1.361 -30.579 1.00 77.44 103 THR A CA 1
ATOM 816 C C . THR A 1 103 ? 11.884 -2.287 -29.880 1.00 77.44 103 THR A C 1
ATOM 818 O O . THR A 1 103 ? 11.852 -3.487 -30.129 1.00 77.44 103 THR A O 1
ATOM 821 N N . LYS A 1 104 ? 12.698 -1.774 -28.949 1.00 77.19 104 LYS A N 1
ATOM 822 C CA . LYS A 1 104 ? 13.658 -2.581 -28.180 1.00 77.19 104 LYS A CA 1
ATOM 823 C C . LYS A 1 104 ? 12.986 -3.591 -27.255 1.00 77.19 104 LYS A C 1
ATOM 825 O O . LYS A 1 104 ? 13.415 -4.740 -27.213 1.00 77.19 104 LYS A O 1
ATOM 830 N N . TYR A 1 105 ? 11.900 -3.215 -26.581 1.00 78.81 105 TYR A N 1
ATOM 831 C CA . TYR A 1 105 ? 11.109 -4.170 -25.800 1.00 78.81 105 TYR A CA 1
ATOM 832 C C . TYR A 1 105 ? 10.514 -5.274 -26.662 1.00 78.81 105 TYR A C 1
ATOM 834 O O . TYR A 1 105 ? 10.520 -6.437 -26.264 1.00 78.81 105 TYR A O 1
ATOM 842 N N . ARG A 1 106 ? 10.027 -4.923 -27.855 1.00 77.75 106 ARG A N 1
ATOM 843 C CA . ARG A 1 106 ? 9.511 -5.908 -28.799 1.00 77.75 106 ARG A CA 1
ATOM 844 C C . ARG A 1 106 ? 10.606 -6.862 -29.277 1.00 77.75 106 ARG A C 1
ATOM 846 O O . ARG A 1 106 ? 10.372 -8.062 -29.274 1.00 77.75 106 ARG A O 1
ATOM 853 N N . GLU A 1 107 ? 11.767 -6.346 -29.677 1.00 78.00 107 GLU A N 1
ATOM 854 C CA . GLU A 1 107 ? 12.907 -7.169 -30.108 1.00 78.00 107 GLU A CA 1
ATOM 855 C C . GLU A 1 107 ? 13.323 -8.153 -29.002 1.00 78.00 107 GLU A C 1
ATOM 857 O O . GLU A 1 107 ? 13.453 -9.345 -29.258 1.00 78.00 107 GLU A O 1
ATOM 862 N N . LEU A 1 108 ? 13.434 -7.683 -27.753 1.00 75.38 108 LEU A N 1
ATOM 863 C CA . LEU A 1 108 ? 13.749 -8.546 -26.613 1.00 75.38 108 LEU A CA 1
ATOM 864 C C . LEU A 1 108 ? 12.687 -9.629 -26.391 1.00 75.38 108 LEU A C 1
ATOM 866 O O . LEU A 1 108 ? 13.030 -10.769 -26.099 1.00 75.38 108 LEU A O 1
ATOM 870 N N . TRP A 1 109 ? 11.406 -9.284 -26.523 1.00 74.50 109 TRP A N 1
ATOM 871 C CA . TRP A 1 109 ? 10.306 -10.238 -26.400 1.00 74.50 109 TRP A CA 1
ATOM 872 C C . TRP A 1 109 ? 10.326 -11.297 -27.511 1.00 74.50 109 TRP A C 1
ATOM 874 O O . TRP A 1 109 ? 10.083 -12.468 -27.236 1.00 74.50 109 TRP A O 1
ATOM 884 N N . GLU A 1 110 ? 10.641 -10.908 -28.750 1.00 73.25 110 GLU A N 1
ATOM 885 C CA . GLU A 1 110 ? 10.794 -11.832 -29.886 1.00 73.25 110 GLU A CA 1
ATOM 886 C C . GLU A 1 110 ? 11.962 -12.820 -29.683 1.00 73.25 110 GLU A C 1
ATOM 888 O O . GLU A 1 110 ? 11.907 -13.943 -30.189 1.00 73.25 110 GLU A O 1
ATOM 893 N N . ASP A 1 111 ? 12.971 -12.446 -28.892 1.00 72.69 111 ASP A N 1
ATOM 894 C CA . ASP A 1 111 ? 14.117 -13.294 -28.543 1.00 72.69 111 ASP A CA 1
ATOM 895 C C . ASP A 1 111 ? 13.852 -14.258 -27.358 1.00 72.69 111 ASP A C 1
ATOM 897 O O . ASP A 1 111 ? 14.657 -15.162 -27.100 1.00 72.69 111 ASP A O 1
ATOM 901 N N . VAL A 1 112 ? 12.734 -14.115 -26.631 1.00 68.94 112 VAL A N 1
ATOM 902 C CA . VAL A 1 112 ? 12.360 -15.007 -25.514 1.00 68.94 112 VAL A CA 1
ATOM 903 C C . VAL A 1 112 ? 11.737 -16.311 -26.053 1.00 68.94 112 VAL A C 1
ATOM 905 O O . VAL A 1 112 ? 10.941 -16.281 -26.991 1.00 68.94 112 VAL A O 1
ATOM 908 N N . PRO A 1 113 ? 12.053 -17.493 -25.478 1.00 68.94 113 PRO A N 1
ATOM 909 C CA . PRO A 1 113 ? 11.461 -18.758 -25.913 1.00 68.94 113 PRO A CA 1
ATOM 910 C C . PRO A 1 113 ? 9.926 -18.737 -25.901 1.00 68.94 113 PRO A C 1
ATOM 912 O O . PRO A 1 113 ? 9.320 -18.386 -24.892 1.00 68.94 113 PRO A O 1
ATOM 915 N N . ALA A 1 114 ? 9.304 -19.203 -26.989 1.00 58.41 114 ALA A N 1
ATOM 916 C CA . ALA A 1 114 ? 7.852 -19.150 -27.201 1.00 58.41 114 ALA A CA 1
ATOM 917 C C . ALA A 1 114 ? 7.010 -19.827 -26.100 1.00 58.41 114 ALA A C 1
ATOM 919 O O . ALA A 1 114 ? 5.860 -19.459 -25.902 1.00 58.41 114 ALA A O 1
ATOM 920 N N . GLU A 1 115 ? 7.580 -20.781 -25.358 1.00 59.19 115 GLU A N 1
ATOM 921 C CA . GLU A 1 115 ? 6.928 -21.449 -24.219 1.00 59.19 115 GLU A CA 1
ATOM 922 C C . GLU A 1 115 ? 6.646 -20.506 -23.032 1.00 59.19 115 GLU A C 1
ATOM 924 O O . GLU A 1 115 ? 5.842 -20.838 -22.165 1.00 59.19 115 GLU A O 1
ATOM 929 N N . LEU A 1 116 ? 7.305 -19.343 -22.986 1.00 58.44 116 LEU A N 1
ATOM 930 C CA . LEU A 1 116 ? 7.155 -18.319 -21.948 1.00 58.44 116 LEU A CA 1
ATOM 931 C C . LEU A 1 116 ? 6.330 -17.110 -22.417 1.00 58.44 116 LEU A C 1
ATOM 933 O O . LEU A 1 116 ? 6.121 -16.182 -21.636 1.00 58.44 116 LEU A O 1
ATOM 937 N N . LEU A 1 117 ? 5.894 -17.093 -23.680 1.00 58.50 117 LEU A N 1
ATOM 938 C CA . LEU A 1 117 ? 5.247 -15.941 -24.299 1.00 58.50 117 LEU A CA 1
ATOM 939 C C . LEU A 1 117 ? 3.729 -16.116 -24.374 1.00 58.50 117 LEU A C 1
ATOM 941 O O . LEU A 1 117 ? 3.224 -17.202 -24.645 1.00 58.50 117 LEU A O 1
ATOM 945 N N . VAL A 1 118 ? 3.007 -15.011 -24.193 1.00 60.91 118 VAL A N 1
ATOM 946 C CA . VAL A 1 118 ? 1.578 -14.913 -24.524 1.00 60.91 118 VAL A CA 1
ATOM 947 C C . VAL A 1 118 ? 1.400 -14.986 -26.054 1.00 60.91 118 VAL A C 1
ATOM 949 O O . VAL A 1 118 ? 2.297 -14.584 -26.818 1.00 60.91 118 VAL A O 1
ATOM 952 N N . ASP A 1 119 ? 0.258 -15.527 -26.490 1.00 59.72 119 ASP A N 1
ATOM 953 C CA . ASP A 1 119 ? -0.099 -15.737 -27.898 1.00 59.72 119 ASP A CA 1
ATOM 954 C C . ASP A 1 119 ? 0.077 -14.465 -28.748 1.00 59.72 119 ASP A C 1
ATOM 956 O O . ASP A 1 119 ? -0.068 -13.337 -28.273 1.00 59.72 119 ASP A O 1
ATOM 960 N N . GLU A 1 120 ? 0.413 -14.634 -30.034 1.00 55.50 120 GLU A N 1
ATOM 961 C CA . GLU A 1 120 ? 0.685 -13.500 -30.933 1.00 55.50 120 GLU A CA 1
ATOM 962 C C . GLU A 1 120 ? -0.512 -12.567 -31.133 1.00 55.50 120 GLU A C 1
ATOM 964 O O . GLU A 1 120 ? -0.318 -11.376 -31.378 1.00 55.50 120 GLU A O 1
ATOM 969 N N . ASP A 1 121 ? -1.727 -13.097 -30.997 1.00 56.97 121 ASP A N 1
ATOM 970 C CA . ASP A 1 121 ? -2.976 -12.376 -31.238 1.00 56.97 121 ASP A CA 1
ATOM 971 C C . ASP A 1 121 ? -3.312 -11.361 -30.128 1.00 56.97 121 ASP A C 1
ATOM 973 O O . ASP A 1 121 ? -4.022 -10.390 -30.392 1.00 56.97 121 ASP A O 1
ATOM 977 N N . ASP A 1 122 ? -2.742 -11.514 -28.927 1.00 56.12 122 ASP A N 1
ATOM 978 C CA . ASP A 1 122 ? -2.907 -10.569 -27.812 1.00 56.12 122 ASP A CA 1
ATOM 979 C C . ASP A 1 122 ? -1.897 -9.405 -27.865 1.00 56.12 122 ASP A C 1
ATOM 981 O O . ASP A 1 122 ? -1.922 -8.509 -27.019 1.00 56.12 122 ASP A O 1
ATOM 985 N N . ARG A 1 123 ? -0.999 -9.385 -28.863 1.00 56.62 123 ARG A N 1
ATOM 986 C CA . ARG A 1 123 ? 0.088 -8.402 -29.003 1.00 56.62 123 ARG A CA 1
ATOM 987 C C . ARG A 1 123 ? -0.398 -7.136 -29.699 1.00 56.62 123 ARG A C 1
ATOM 989 O O . ARG A 1 123 ? -0.148 -6.903 -30.886 1.00 56.62 123 ARG A O 1
ATOM 996 N N . GLU A 1 124 ? -1.080 -6.269 -28.961 1.00 60.59 124 GLU A N 1
ATOM 997 C CA . GLU A 1 124 ? -1.426 -4.954 -29.491 1.00 60.59 124 GLU A CA 1
ATOM 998 C C . GLU A 1 124 ? -0.197 -4.035 -29.559 1.00 60.59 124 GLU A C 1
ATOM 1000 O O . GLU A 1 124 ? 0.545 -3.874 -28.595 1.00 60.59 124 GLU A O 1
ATOM 1005 N N . ILE A 1 125 ? -0.049 -3.324 -30.684 1.00 58.03 125 ILE A N 1
ATOM 1006 C CA . ILE A 1 125 ? 0.950 -2.257 -30.918 1.00 58.03 125 ILE A CA 1
ATOM 1007 C C . ILE A 1 125 ? 1.059 -1.273 -29.738 1.00 58.03 125 ILE A C 1
ATOM 1009 O O . ILE A 1 125 ? 2.123 -0.704 -29.510 1.00 58.03 125 ILE A O 1
ATOM 1013 N N . LYS A 1 126 ? -0.040 -1.063 -29.006 1.00 60.97 126 LYS A N 1
ATOM 1014 C CA . LYS A 1 126 ? -0.106 -0.148 -27.866 1.00 60.97 126 LYS A CA 1
ATOM 1015 C C . LYS A 1 126 ? 0.650 -0.643 -26.634 1.00 60.97 126 LYS A C 1
ATOM 1017 O O . LYS A 1 126 ? 1.205 0.188 -25.927 1.00 60.97 126 LYS A O 1
ATOM 1022 N N . GLN A 1 127 ? 0.738 -1.954 -26.408 1.00 72.50 127 GLN A N 1
ATOM 1023 C CA . GLN A 1 127 ? 1.328 -2.518 -25.188 1.00 72.50 127 GLN A CA 1
ATOM 1024 C C . GLN A 1 127 ? 2.803 -2.142 -25.048 1.00 72.50 127 GLN A C 1
ATOM 1026 O O . GLN A 1 127 ? 3.217 -1.663 -24.002 1.00 72.50 127 GLN A O 1
ATOM 1031 N N . PHE A 1 128 ? 3.591 -2.268 -26.119 1.00 74.00 128 PHE A N 1
ATOM 1032 C CA . PHE A 1 128 ? 5.009 -1.899 -26.083 1.00 74.00 128 PHE A CA 1
ATOM 1033 C C . PHE A 1 128 ? 5.229 -0.386 -25.997 1.00 74.00 128 PHE A C 1
ATOM 1035 O O . PHE A 1 128 ? 6.203 0.051 -25.393 1.00 74.00 128 PHE A O 1
ATOM 1042 N N . THR A 1 129 ? 4.332 0.423 -26.569 1.00 70.88 129 THR A N 1
ATOM 1043 C CA . THR A 1 129 ? 4.412 1.889 -26.458 1.00 70.88 129 THR A CA 1
ATOM 1044 C C . THR A 1 129 ? 3.994 2.392 -25.078 1.00 70.88 129 THR A C 1
ATOM 1046 O O . THR A 1 129 ? 4.595 3.332 -24.572 1.00 70.88 129 THR A O 1
ATOM 1049 N N . GLU A 1 130 ? 3.021 1.743 -24.438 1.00 74.94 130 GLU A N 1
ATOM 1050 C CA . GLU A 1 130 ? 2.641 2.005 -23.045 1.00 74.94 130 GLU A CA 1
ATOM 1051 C C . GLU A 1 130 ? 3.737 1.535 -22.082 1.00 74.94 130 GLU A C 1
ATOM 1053 O O . GLU A 1 130 ? 4.073 2.250 -21.140 1.00 74.94 130 GLU A O 1
ATOM 1058 N N . LEU A 1 131 ? 4.360 0.385 -22.362 1.00 75.81 131 LEU A N 1
ATOM 1059 C CA . LEU A 1 131 ? 5.521 -0.108 -21.623 1.00 75.81 131 LEU A CA 1
ATOM 1060 C C . LEU A 1 131 ? 6.704 0.862 -21.739 1.00 75.81 131 LEU A C 1
ATOM 1062 O O . LEU A 1 131 ? 7.348 1.144 -20.738 1.00 75.81 131 LEU A O 1
ATOM 1066 N N . ALA A 1 132 ? 6.959 1.412 -22.931 1.00 73.56 132 ALA A N 1
ATOM 1067 C CA . ALA A 1 132 ? 7.992 2.427 -23.165 1.00 73.56 132 ALA A CA 1
ATOM 1068 C C . ALA A 1 132 ? 7.720 3.727 -22.413 1.00 73.56 132 ALA A C 1
ATOM 1070 O O . ALA A 1 132 ? 8.627 4.261 -21.784 1.00 73.56 132 ALA A O 1
ATOM 1071 N N . ALA A 1 133 ? 6.474 4.203 -22.430 1.00 74.25 133 ALA A N 1
ATOM 1072 C CA . ALA A 1 133 ? 6.083 5.386 -21.673 1.00 74.25 133 ALA A CA 1
ATOM 1073 C C . ALA A 1 133 ? 6.215 5.180 -20.154 1.00 74.25 133 ALA A C 1
ATOM 1075 O O . ALA A 1 133 ? 6.608 6.101 -19.451 1.00 74.25 133 ALA A O 1
ATOM 1076 N N . ALA A 1 134 ? 5.910 3.985 -19.639 1.00 74.06 134 ALA A N 1
ATOM 1077 C CA . ALA A 1 134 ? 6.084 3.674 -18.221 1.00 74.06 134 ALA A CA 1
ATOM 1078 C C . ALA A 1 134 ? 7.559 3.444 -17.849 1.00 74.06 134 ALA A C 1
ATOM 1080 O O . ALA A 1 134 ? 7.993 3.834 -16.770 1.00 74.06 134 ALA A O 1
ATOM 1081 N N . GLY A 1 135 ? 8.336 2.818 -18.735 1.00 70.38 135 GLY A N 1
ATOM 1082 C CA . GLY A 1 135 ? 9.742 2.494 -18.510 1.00 70.38 135 GLY A CA 1
ATOM 1083 C C . GLY A 1 135 ? 10.638 3.722 -18.374 1.00 70.38 135 GLY A C 1
ATOM 1084 O O . GLY A 1 135 ? 11.608 3.665 -17.623 1.00 70.38 135 GLY A O 1
ATOM 1085 N N . SER A 1 136 ? 10.293 4.836 -19.028 1.00 68.69 136 SER A N 1
ATOM 1086 C CA . SER A 1 136 ? 10.999 6.116 -18.868 1.00 68.69 136 SER A CA 1
ATOM 1087 C C . SER A 1 136 ? 10.759 6.787 -17.512 1.00 68.69 136 SER A C 1
ATOM 1089 O O . SER A 1 136 ? 11.526 7.657 -17.134 1.00 68.69 136 SER A O 1
ATOM 1091 N N . LEU A 1 137 ? 9.721 6.389 -16.764 1.00 70.75 137 LEU A N 1
ATOM 1092 C CA . LEU A 1 137 ? 9.398 6.965 -15.449 1.00 70.75 137 LEU A CA 1
ATOM 1093 C C . LEU A 1 137 ? 10.042 6.211 -14.276 1.00 70.75 137 LEU A C 1
ATOM 1095 O O . LEU A 1 137 ? 9.929 6.629 -13.127 1.00 70.75 137 LEU A O 1
ATOM 1099 N N . ALA A 1 138 ? 10.672 5.066 -14.543 1.00 61.84 138 ALA A N 1
ATOM 1100 C CA . ALA A 1 138 ? 11.128 4.145 -13.508 1.00 61.84 138 ALA A CA 1
ATOM 1101 C C . ALA A 1 138 ? 12.470 4.534 -12.854 1.00 61.84 138 ALA A C 1
ATOM 1103 O O . ALA A 1 138 ? 12.883 3.889 -11.896 1.00 61.84 138 ALA A O 1
ATOM 1104 N N . TYR A 1 139 ? 13.177 5.541 -13.366 1.00 60.41 139 TYR A N 1
ATOM 1105 C CA . TYR A 1 139 ? 14.532 5.871 -12.921 1.00 60.41 139 TYR A CA 1
ATOM 1106 C C . TYR A 1 139 ? 14.546 6.932 -11.824 1.00 60.41 139 TYR A C 1
ATOM 1108 O O . TYR A 1 139 ? 13.691 7.817 -11.852 1.00 60.41 139 TYR A O 1
ATOM 1116 N N . PRO A 1 140 ? 15.445 6.825 -10.827 1.00 52.91 140 PRO A N 1
ATOM 1117 C CA . PRO A 1 140 ? 15.535 7.780 -9.732 1.00 52.91 140 PRO A CA 1
ATOM 1118 C C . PRO A 1 140 ? 15.979 9.155 -10.237 1.00 52.91 140 PRO A C 1
ATOM 1120 O O . PRO A 1 140 ? 17.053 9.303 -10.800 1.00 52.91 140 PRO A O 1
ATOM 1123 N N . THR A 1 141 ? 15.176 10.181 -9.961 1.00 54.44 141 THR A N 1
ATOM 1124 C CA . THR A 1 141 ? 15.632 11.571 -9.909 1.00 54.44 141 THR A CA 1
ATOM 1125 C C . THR A 1 141 ? 16.865 11.617 -9.024 1.00 54.44 141 THR A C 1
ATOM 1127 O O . THR A 1 141 ? 16.757 11.300 -7.841 1.00 54.44 141 THR A O 1
ATOM 1130 N N . ASP A 1 142 ? 18.025 11.976 -9.558 1.00 44.62 142 ASP A N 1
ATOM 1131 C CA . ASP A 1 142 ? 19.189 12.238 -8.720 1.00 44.62 142 ASP A CA 1
ATOM 1132 C C . ASP A 1 142 ? 18.816 13.290 -7.655 1.00 44.62 142 ASP A C 1
ATOM 1134 O O . ASP A 1 142 ? 18.539 14.449 -7.971 1.00 44.62 142 ASP A O 1
ATOM 1138 N N . LEU A 1 143 ? 18.764 12.864 -6.389 1.00 41.16 143 LEU A N 1
ATOM 1139 C CA . LEU A 1 143 ? 18.657 13.732 -5.210 1.00 41.16 143 LEU A CA 1
ATOM 1140 C C . LEU A 1 143 ? 20.038 14.286 -4.803 1.00 41.16 143 LEU A C 1
ATOM 1142 O O . LEU A 1 143 ? 20.172 14.913 -3.756 1.00 41.16 143 LEU A O 1
ATOM 1146 N N . SER A 1 144 ? 21.086 14.079 -5.608 1.00 40.50 144 SER A N 1
ATOM 1147 C CA . SER A 1 144 ? 22.464 14.437 -5.268 1.00 40.50 144 SER A CA 1
ATOM 1148 C C . SER A 1 144 ? 23.273 15.018 -6.432 1.00 40.50 144 SER A C 1
ATOM 1150 O O . SER A 1 144 ? 24.407 14.620 -6.685 1.00 40.50 144 SER A O 1
ATOM 1152 N N . GLY A 1 145 ? 22.742 16.046 -7.089 1.00 37.97 145 GLY A N 1
ATOM 1153 C CA . GLY A 1 145 ? 23.466 16.765 -8.132 1.00 37.97 145 GLY A CA 1
ATOM 1154 C C . GLY A 1 145 ? 23.700 18.244 -7.827 1.00 37.97 145 GLY A C 1
ATOM 1155 O O . GLY A 1 145 ? 23.069 19.076 -8.467 1.00 37.97 145 GLY A O 1
ATOM 1156 N N . GLU A 1 146 ? 24.698 18.600 -7.000 1.00 42.22 146 GLU A N 1
ATOM 1157 C CA . GLU A 1 146 ? 25.308 19.963 -6.958 1.00 42.22 146 GLU A CA 1
ATOM 1158 C C . GLU A 1 146 ? 25.876 20.413 -8.333 1.00 42.22 146 GLU A C 1
ATOM 1160 O O . GLU A 1 146 ? 26.463 21.487 -8.471 1.00 42.22 146 GLU A O 1
ATOM 1165 N N . THR A 1 147 ? 25.766 19.572 -9.364 1.00 44.22 147 THR A N 1
ATOM 1166 C CA . THR A 1 147 ? 26.491 19.708 -10.628 1.00 44.22 147 THR A CA 1
ATOM 1167 C C . THR A 1 147 ? 25.666 20.360 -11.744 1.00 44.22 147 THR A C 1
ATOM 1169 O O . THR A 1 147 ? 26.265 20.801 -12.722 1.00 44.22 147 THR A O 1
ATOM 1172 N N . PHE A 1 148 ? 24.334 20.461 -11.615 1.00 46.16 148 PHE A N 1
ATOM 1173 C CA . PHE A 1 148 ? 23.451 21.008 -12.662 1.00 46.16 148 PHE A CA 1
ATOM 1174 C C . PHE A 1 148 ? 22.199 21.696 -12.075 1.00 46.16 148 PHE A C 1
ATOM 1176 O O . PHE A 1 148 ? 21.088 21.166 -12.157 1.00 46.16 148 PHE A O 1
ATOM 1183 N N . ASP A 1 149 ? 22.385 22.889 -11.497 1.00 47.78 149 ASP A N 1
ATOM 1184 C CA . ASP A 1 149 ? 21.309 23.808 -11.052 1.00 47.78 149 ASP A CA 1
ATOM 1185 C C . ASP A 1 149 ? 20.411 24.285 -12.215 1.00 47.78 149 ASP A C 1
ATOM 1187 O O . ASP A 1 149 ? 19.308 24.784 -12.025 1.00 47.78 149 ASP A O 1
ATOM 1191 N N . ASP A 1 150 ? 20.879 24.155 -13.452 1.00 46.22 150 ASP A N 1
ATOM 1192 C CA . ASP A 1 150 ? 20.284 24.738 -14.652 1.00 46.22 150 ASP A CA 1
ATOM 1193 C C . ASP A 1 150 ? 19.282 23.822 -15.386 1.00 46.22 150 ASP A C 1
ATOM 1195 O O . ASP A 1 150 ? 18.722 24.228 -16.404 1.00 46.22 150 ASP A O 1
ATOM 1199 N N . LEU A 1 151 ? 19.005 22.625 -14.852 1.00 47.44 151 LEU A N 1
ATOM 1200 C CA . LEU A 1 151 ? 18.040 21.657 -15.407 1.00 47.44 151 LEU A CA 1
ATOM 1201 C C . LEU A 1 151 ? 16.855 21.344 -14.475 1.00 47.44 151 LEU A C 1
ATOM 1203 O O . LEU A 1 151 ? 16.106 20.413 -14.753 1.00 47.44 151 LEU A O 1
ATOM 1207 N N . GLU A 1 152 ? 16.660 22.096 -13.385 1.00 48.97 152 GLU A N 1
ATOM 1208 C CA . GLU A 1 152 ? 15.579 21.851 -12.410 1.00 48.97 152 GLU A CA 1
ATOM 1209 C C . GLU A 1 152 ? 14.169 21.789 -13.027 1.00 48.97 152 GLU A C 1
ATOM 1211 O O . GLU A 1 152 ? 13.368 20.960 -12.599 1.00 48.97 152 GLU A O 1
ATOM 1216 N N . ASP A 1 153 ? 13.878 22.596 -14.054 1.00 45.47 153 ASP A N 1
ATOM 1217 C CA . ASP A 1 153 ? 12.542 22.684 -14.674 1.00 45.47 153 ASP A CA 1
ATOM 1218 C C . ASP A 1 153 ? 12.179 21.483 -15.580 1.00 45.47 153 ASP A C 1
ATOM 1220 O O . ASP A 1 153 ? 10.997 21.275 -15.858 1.00 45.47 153 ASP A O 1
ATOM 1224 N N . ASP A 1 154 ? 13.156 20.677 -16.020 1.00 45.09 154 ASP A N 1
ATOM 1225 C CA . ASP A 1 154 ? 12.938 19.514 -16.905 1.00 45.09 154 ASP A CA 1
ATOM 1226 C C . ASP A 1 154 ? 13.018 18.163 -16.154 1.00 45.09 154 ASP A C 1
ATOM 1228 O O . ASP A 1 154 ? 12.940 17.093 -16.765 1.00 45.09 154 ASP A O 1
ATOM 1232 N N . ARG A 1 155 ? 13.159 18.179 -14.819 1.00 51.72 155 ARG A N 1
ATOM 1233 C CA . ARG A 1 155 ? 13.254 16.960 -13.997 1.00 51.72 155 ARG A CA 1
ATOM 1234 C C . ARG A 1 155 ? 11.884 16.290 -13.862 1.00 51.72 155 ARG A C 1
ATOM 1236 O O . ARG A 1 155 ? 10.967 16.835 -13.249 1.00 51.72 155 ARG A O 1
ATOM 1243 N N . MET A 1 156 ? 11.745 15.079 -14.399 1.00 50.41 156 MET A N 1
ATOM 1244 C CA . MET A 1 156 ? 10.562 14.244 -14.178 1.00 50.41 156 MET A CA 1
ATOM 1245 C C . MET A 1 156 ? 10.726 13.425 -12.892 1.00 50.41 156 MET A C 1
ATOM 1247 O O . MET A 1 156 ? 11.762 12.782 -12.738 1.00 50.41 156 MET A O 1
ATOM 1251 N N . PRO A 1 157 ? 9.741 13.423 -11.976 1.00 57.28 157 PRO A N 1
ATOM 1252 C CA . PRO A 1 157 ? 9.844 12.673 -10.733 1.00 57.28 157 PRO A CA 1
ATOM 1253 C C . PRO A 1 157 ? 9.892 11.165 -10.998 1.00 57.28 157 PRO A C 1
ATOM 1255 O O . PRO A 1 157 ? 9.198 10.645 -11.874 1.00 57.28 157 PRO A O 1
ATOM 1258 N N . SER A 1 158 ? 10.715 10.461 -10.222 1.00 69.12 158 SER A N 1
ATOM 1259 C CA . SER A 1 158 ? 10.823 9.008 -10.306 1.00 69.12 158 SER A CA 1
ATOM 1260 C C . SER A 1 158 ? 9.577 8.334 -9.750 1.00 69.12 158 SER A C 1
ATOM 1262 O O . SER A 1 158 ? 9.302 8.415 -8.553 1.00 69.12 158 SER A O 1
ATOM 1264 N N . GLU A 1 159 ? 8.864 7.584 -10.585 1.00 73.69 159 GLU A N 1
ATOM 1265 C CA . GLU A 1 159 ? 7.701 6.818 -10.137 1.00 73.69 159 GLU A CA 1
ATOM 1266 C C . GLU A 1 159 ? 8.101 5.671 -9.197 1.00 73.69 159 GLU A C 1
ATOM 1268 O O . GLU A 1 159 ? 7.319 5.306 -8.323 1.00 73.69 159 GLU A O 1
ATOM 1273 N N . VAL A 1 160 ? 9.322 5.123 -9.302 1.00 74.88 160 VAL A N 1
ATOM 1274 C CA . VAL A 1 160 ? 9.832 4.160 -8.304 1.00 74.88 160 VAL A CA 1
ATOM 1275 C C . VAL A 1 160 ? 9.948 4.841 -6.949 1.00 74.88 160 VAL A C 1
ATOM 1277 O O . VAL A 1 160 ? 9.365 4.366 -5.982 1.00 74.88 160 VAL A O 1
ATOM 1280 N N . TYR A 1 161 ? 10.642 5.977 -6.879 1.00 75.75 161 TYR A N 1
ATOM 1281 C CA . TYR A 1 161 ? 10.799 6.699 -5.619 1.00 75.75 161 TYR A CA 1
ATOM 1282 C C . TYR A 1 161 ? 9.446 7.124 -5.039 1.00 75.75 161 TYR A C 1
ATOM 1284 O O . TYR A 1 161 ? 9.151 6.832 -3.884 1.00 75.75 161 TYR A O 1
ATOM 1292 N N . GLU A 1 162 ? 8.578 7.744 -5.842 1.00 79.94 162 GLU A N 1
ATOM 1293 C CA . GLU A 1 162 ? 7.259 8.171 -5.375 1.00 79.94 162 GLU A CA 1
ATOM 1294 C C . GLU A 1 162 ? 6.409 7.002 -4.871 1.00 79.94 162 GLU A C 1
ATOM 1296 O O . GLU A 1 162 ? 5.695 7.136 -3.875 1.00 79.94 162 GLU A O 1
ATOM 1301 N N . THR A 1 163 ? 6.466 5.850 -5.539 1.00 82.25 163 THR A N 1
ATOM 1302 C CA . THR A 1 163 ? 5.715 4.666 -5.105 1.00 82.25 163 THR A CA 1
ATOM 1303 C C . THR A 1 163 ? 6.294 4.049 -3.839 1.00 82.25 163 THR A C 1
ATOM 1305 O O . THR A 1 163 ? 5.515 3.595 -3.003 1.00 82.25 163 THR A O 1
ATOM 1308 N N . GLU A 1 164 ? 7.611 4.109 -3.634 1.00 83.56 164 GLU A N 1
ATOM 1309 C CA . GLU A 1 164 ? 8.258 3.734 -2.370 1.00 83.56 164 GLU A CA 1
ATOM 1310 C C . GLU A 1 164 ? 7.829 4.654 -1.217 1.00 83.56 164 GLU A C 1
ATOM 1312 O O . GLU A 1 164 ? 7.457 4.173 -0.145 1.00 83.56 164 GLU A O 1
ATOM 1317 N N . VAL A 1 165 ? 7.787 5.972 -1.444 1.00 83.81 165 VAL A N 1
ATOM 1318 C CA . VAL A 1 165 ? 7.295 6.951 -0.458 1.00 83.81 165 VAL A CA 1
ATOM 1319 C C . VAL A 1 165 ? 5.823 6.709 -0.124 1.00 83.81 165 VAL A C 1
ATOM 1321 O O . VAL A 1 165 ? 5.444 6.670 1.049 1.00 83.81 165 VAL A O 1
ATOM 1324 N N . ARG A 1 166 ? 4.976 6.503 -1.140 1.00 86.69 166 ARG A N 1
ATOM 1325 C CA . ARG A 1 166 ? 3.548 6.198 -0.948 1.00 86.69 166 ARG A CA 1
ATOM 1326 C C . ARG A 1 166 ? 3.349 4.885 -0.195 1.00 86.69 166 ARG A C 1
ATOM 1328 O O . ARG A 1 166 ? 2.509 4.836 0.701 1.00 86.69 166 ARG A O 1
ATOM 1335 N N . LEU A 1 167 ? 4.135 3.853 -0.510 1.00 90.19 167 LEU A N 1
ATOM 1336 C CA . LEU A 1 167 ? 4.112 2.577 0.203 1.00 90.19 167 LEU A CA 1
ATOM 1337 C C . LEU A 1 167 ? 4.496 2.761 1.673 1.00 90.19 167 LEU A C 1
ATOM 1339 O O . LEU A 1 167 ? 3.792 2.260 2.548 1.00 90.19 167 LEU A O 1
ATOM 1343 N N . LEU A 1 168 ? 5.562 3.513 1.958 1.00 90.25 168 LEU A N 1
ATOM 1344 C CA . LEU A 1 168 ? 5.963 3.819 3.329 1.00 90.25 168 LEU A CA 1
ATOM 1345 C C . LEU A 1 168 ? 4.851 4.546 4.093 1.00 90.25 168 LEU A C 1
ATOM 1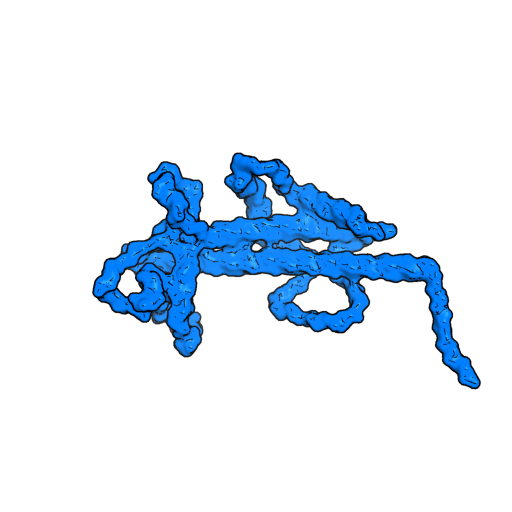347 O O . LEU A 1 168 ? 4.507 4.145 5.203 1.00 90.25 168 LEU A O 1
ATOM 1351 N N . GLY A 1 169 ? 4.247 5.571 3.488 1.00 89.44 169 GLY A N 1
ATOM 1352 C CA . GLY A 1 169 ? 3.126 6.301 4.081 1.00 89.44 169 GLY A CA 1
ATOM 1353 C C . GLY A 1 169 ? 1.915 5.405 4.358 1.00 89.44 169 GLY A C 1
A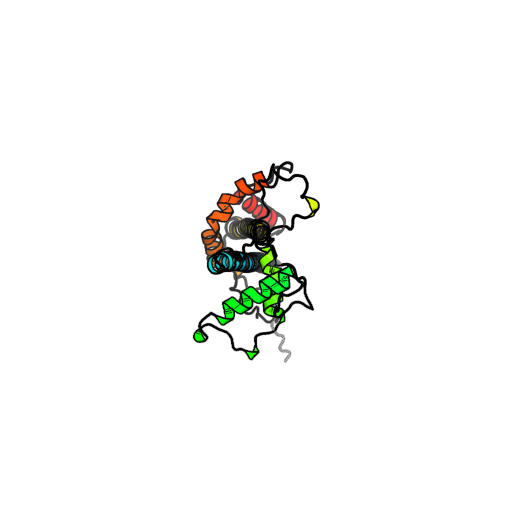TOM 1354 O O . GLY A 1 169 ? 1.331 5.475 5.441 1.00 89.44 169 GLY A O 1
ATOM 1355 N N . ALA A 1 170 ? 1.571 4.517 3.421 1.00 92.31 170 ALA A N 1
ATOM 1356 C CA . ALA A 1 170 ? 0.490 3.547 3.587 1.00 92.31 170 ALA A CA 1
ATOM 1357 C C . ALA A 1 170 ? 0.777 2.547 4.719 1.00 92.31 170 ALA A C 1
ATOM 1359 O O . ALA A 1 170 ? -0.114 2.245 5.511 1.00 92.31 170 ALA A O 1
ATOM 1360 N N . LEU A 1 171 ? 2.021 2.070 4.836 1.00 93.50 171 LEU A N 1
ATOM 1361 C CA . LEU A 1 171 ? 2.454 1.176 5.915 1.00 93.50 171 LEU A CA 1
ATOM 1362 C C . LEU A 1 171 ? 2.408 1.859 7.283 1.00 93.50 171 LEU A C 1
ATOM 1364 O O . LEU A 1 171 ? 1.973 1.244 8.254 1.00 93.50 171 LEU A O 1
ATOM 1368 N N . VAL A 1 172 ? 2.816 3.126 7.359 1.00 92.56 172 VAL A N 1
ATOM 1369 C CA . VAL A 1 172 ? 2.758 3.931 8.586 1.00 92.56 172 VAL A CA 1
ATOM 1370 C C . VAL A 1 172 ? 1.313 4.162 9.031 1.00 92.56 172 VAL A C 1
ATOM 1372 O O . VAL A 1 172 ? 0.996 3.932 10.198 1.00 92.56 172 VAL A O 1
ATOM 1375 N N . ASP A 1 173 ? 0.417 4.568 8.123 1.00 92.69 173 ASP A N 1
ATOM 1376 C CA . ASP A 1 173 ? -1.004 4.738 8.461 1.00 92.69 173 ASP A CA 1
ATOM 1377 C C . ASP A 1 173 ? -1.644 3.399 8.851 1.00 92.69 173 ASP A C 1
ATOM 1379 O O . ASP A 1 173 ? -2.369 3.331 9.843 1.00 92.69 173 ASP A O 1
ATOM 1383 N N . PHE A 1 174 ? -1.327 2.308 8.146 1.00 95.00 174 PHE A N 1
ATOM 1384 C CA . PHE A 1 174 ? -1.804 0.979 8.524 1.00 95.00 174 PHE A CA 1
ATOM 1385 C C . PHE A 1 174 ? -1.302 0.560 9.908 1.00 95.00 174 PHE A C 1
ATOM 1387 O O . PHE A 1 174 ? -2.118 0.133 10.716 1.00 95.00 174 PHE A O 1
ATOM 1394 N N . HIS A 1 175 ? -0.016 0.747 10.227 1.00 94.44 175 HIS A N 1
ATOM 1395 C CA . HIS A 1 175 ? 0.539 0.449 11.551 1.00 94.44 175 HIS A CA 1
ATOM 1396 C C . HIS A 1 175 ? -0.212 1.193 12.656 1.00 94.44 175 HIS A C 1
ATOM 1398 O O . HIS A 1 175 ? -0.697 0.573 13.602 1.00 94.44 175 HIS A O 1
ATOM 1404 N N . THR A 1 176 ? -0.350 2.518 12.525 1.00 93.94 176 THR A N 1
ATOM 1405 C CA . THR A 1 176 ? -1.058 3.350 13.509 1.00 93.94 176 THR A CA 1
ATOM 1406 C C . THR A 1 176 ? -2.487 2.856 13.732 1.00 93.94 176 THR A C 1
ATOM 1408 O O . THR A 1 176 ? -2.951 2.774 14.866 1.00 93.94 176 THR A O 1
ATOM 1411 N N . ARG A 1 177 ? -3.199 2.517 12.655 1.00 94.00 177 ARG A N 1
ATOM 1412 C CA . ARG A 1 177 ? -4.624 2.171 12.719 1.00 94.00 177 ARG A CA 1
ATOM 1413 C C . ARG A 1 177 ? -4.842 0.749 13.195 1.00 94.00 177 ARG A C 1
ATOM 1415 O O . ARG A 1 177 ? -5.725 0.535 14.012 1.00 94.00 177 ARG A O 1
ATOM 1422 N N . PHE A 1 178 ? -4.034 -0.194 12.725 1.00 95.56 178 PHE A N 1
ATOM 1423 C CA . PHE A 1 178 ? -4.068 -1.586 13.156 1.00 95.56 178 PHE A CA 1
ATOM 1424 C C . PHE A 1 178 ? -3.793 -1.699 14.654 1.00 95.56 178 PHE A C 1
ATOM 1426 O O . PHE A 1 178 ? -4.622 -2.228 15.393 1.00 95.56 178 PHE A O 1
ATOM 1433 N N . HIS A 1 179 ? -2.685 -1.121 15.125 1.00 95.00 179 HIS A N 1
ATOM 1434 C CA . HIS A 1 179 ? -2.354 -1.175 16.544 1.00 95.00 179 HIS A CA 1
ATOM 1435 C C . HIS A 1 179 ? -3.306 -0.349 17.404 1.00 95.00 179 HIS A C 1
ATOM 1437 O O . HIS A 1 179 ? -3.638 -0.797 18.493 1.00 95.00 179 HIS A O 1
ATOM 1443 N N . GLY A 1 180 ? -3.810 0.793 16.928 1.00 93.94 180 GLY A N 1
ATOM 1444 C CA . GLY A 1 180 ? -4.792 1.554 17.699 1.00 93.94 180 GLY A CA 1
ATOM 1445 C C . GLY A 1 180 ? -6.163 0.871 17.781 1.00 93.94 180 GLY A C 1
ATOM 1446 O O . GLY A 1 180 ? -6.774 0.889 18.842 1.00 93.94 180 GLY A O 1
ATOM 1447 N N . TRP A 1 181 ? -6.624 0.185 16.727 1.00 94.44 181 TRP A N 1
ATOM 1448 C CA . TRP A 1 181 ? -7.820 -0.667 16.815 1.00 94.44 181 TRP A CA 1
ATOM 1449 C C . TRP A 1 181 ? -7.608 -1.863 17.746 1.00 94.44 181 TRP A C 1
ATOM 1451 O O . TRP A 1 181 ? -8.523 -2.207 18.491 1.00 94.44 181 TRP A O 1
ATOM 1461 N N . ARG A 1 182 ? -6.410 -2.466 17.749 1.00 93.38 182 ARG A N 1
ATOM 1462 C CA . ARG A 1 182 ? -6.065 -3.539 18.690 1.00 93.38 182 ARG A CA 1
ATOM 1463 C C . ARG A 1 182 ? -6.065 -3.049 20.137 1.00 93.38 182 ARG A C 1
ATOM 1465 O O . ARG A 1 182 ? -6.730 -3.654 20.966 1.00 93.38 182 ARG A O 1
ATOM 1472 N N . LEU A 1 183 ? -5.385 -1.937 20.422 1.00 93.25 183 LEU A N 1
ATOM 1473 C CA . LEU A 1 183 ? -5.384 -1.303 21.746 1.00 93.25 183 LEU A CA 1
ATOM 1474 C C . LEU A 1 183 ? -6.807 -0.967 22.187 1.00 93.25 183 LEU A C 1
ATOM 1476 O O . LEU A 1 183 ? -7.189 -1.252 23.314 1.00 93.25 183 LEU A O 1
ATOM 1480 N N . PHE A 1 184 ? -7.626 -0.436 21.281 1.00 91.50 184 PHE A N 1
ATOM 1481 C CA . PHE A 1 184 ? -9.016 -0.146 21.587 1.00 91.50 184 PHE A CA 1
ATOM 1482 C C . PHE A 1 184 ? -9.824 -1.402 21.947 1.00 91.50 184 PHE A C 1
ATOM 1484 O O . PHE A 1 184 ? -10.538 -1.406 22.948 1.00 91.50 184 PHE A O 1
ATOM 1491 N N . ALA A 1 185 ? -9.692 -2.480 21.172 1.00 89.00 185 ALA A N 1
ATOM 1492 C CA . ALA A 1 185 ? -10.356 -3.746 21.470 1.00 89.00 185 ALA A CA 1
ATOM 1493 C C . ALA A 1 185 ? -9.900 -4.323 22.824 1.00 89.00 185 ALA A C 1
ATOM 1495 O O . ALA A 1 185 ? -10.726 -4.625 23.687 1.00 89.00 185 ALA A O 1
ATOM 1496 N N . GLU A 1 186 ? -8.588 -4.416 23.030 1.00 92.56 186 GLU A N 1
ATOM 1497 C CA . GLU A 1 186 ? -8.001 -5.113 24.174 1.00 92.56 186 GLU A CA 1
ATOM 1498 C C . GLU A 1 186 ? -8.093 -4.303 25.471 1.00 92.56 186 GLU A C 1
ATOM 1500 O O . GLU A 1 186 ? -8.430 -4.851 26.519 1.00 92.56 186 GLU A O 1
ATOM 1505 N N . GLU A 1 187 ? -7.818 -2.999 25.427 1.00 90.50 187 GLU A N 1
ATOM 1506 C CA . GLU A 1 187 ? -7.741 -2.161 26.628 1.00 90.50 187 GLU A CA 1
ATOM 1507 C C . GLU A 1 187 ? -9.086 -1.541 27.016 1.00 90.50 187 GLU A C 1
ATOM 1509 O O . GLU A 1 187 ? -9.333 -1.316 28.205 1.00 90.50 187 GLU A O 1
ATOM 1514 N N . HIS A 1 188 ? -9.958 -1.258 26.042 1.00 85.00 188 HIS A N 1
ATOM 1515 C CA . HIS A 1 188 ? -11.224 -0.563 26.298 1.00 85.00 188 HIS A CA 1
ATOM 1516 C C . HIS A 1 188 ? -12.452 -1.468 26.216 1.00 85.00 188 HIS A C 1
ATOM 1518 O O . HIS A 1 188 ? -13.441 -1.186 26.891 1.00 85.00 188 HIS A O 1
ATOM 1524 N N . LEU A 1 189 ? -12.398 -2.557 25.442 1.00 84.88 189 LEU A N 1
ATOM 1525 C CA . LEU A 1 189 ? -13.517 -3.494 25.295 1.00 84.88 189 LEU A CA 1
ATOM 1526 C C . LEU A 1 189 ? -13.275 -4.865 25.941 1.00 84.88 189 LEU A C 1
ATOM 1528 O O . LEU A 1 189 ? -14.229 -5.636 26.043 1.00 84.88 189 LEU A O 1
ATOM 1532 N N . ASP A 1 190 ? -12.053 -5.151 26.410 1.00 88.19 190 ASP A N 1
ATOM 1533 C CA . ASP A 1 190 ? -11.647 -6.443 26.997 1.00 88.19 190 ASP A CA 1
ATOM 1534 C C . ASP A 1 190 ? -11.938 -7.636 26.059 1.00 88.19 190 ASP A C 1
ATOM 1536 O O . ASP A 1 190 ? -12.330 -8.722 26.492 1.00 88.19 190 ASP A O 1
ATOM 1540 N N . ILE A 1 191 ? -11.776 -7.413 24.749 1.00 87.94 191 ILE A N 1
ATOM 1541 C CA . ILE A 1 191 ? -11.896 -8.422 23.686 1.00 87.94 191 ILE A CA 1
ATOM 1542 C C . ILE A 1 191 ? -10.670 -8.369 22.775 1.00 87.94 191 ILE A C 1
ATOM 1544 O O . ILE A 1 191 ? -9.953 -7.373 22.717 1.00 87.94 191 ILE A O 1
ATOM 1548 N N . THR A 1 192 ? -10.430 -9.440 22.032 1.00 90.00 192 THR A N 1
ATOM 1549 C CA . THR A 1 192 ? -9.380 -9.456 21.002 1.00 90.00 192 THR A CA 1
ATOM 1550 C C . THR A 1 192 ? -9.785 -8.637 19.773 1.00 90.00 192 THR A C 1
ATOM 1552 O O . THR A 1 192 ? -10.975 -8.403 19.530 1.00 90.00 192 THR A O 1
ATOM 1555 N N . LEU A 1 193 ? -8.807 -8.215 18.962 1.00 89.44 193 LEU A N 1
ATOM 1556 C CA . LEU A 1 193 ? -9.103 -7.528 17.702 1.00 89.44 193 LEU A CA 1
ATOM 1557 C C . LEU A 1 193 ? -9.924 -8.426 16.769 1.00 89.44 193 LEU A C 1
ATOM 1559 O O . LEU A 1 193 ? -10.904 -7.959 16.198 1.00 89.44 193 LEU A O 1
ATOM 1563 N N . ASP A 1 194 ? -9.586 -9.712 16.664 1.00 88.12 194 ASP A N 1
ATOM 1564 C CA . ASP A 1 194 ? -10.363 -10.668 15.867 1.00 88.12 194 ASP A CA 1
ATOM 1565 C C . ASP A 1 194 ? -11.822 -10.767 16.338 1.00 88.12 194 ASP A C 1
ATOM 1567 O O . ASP A 1 194 ? -12.738 -10.751 15.518 1.00 88.12 194 ASP A O 1
ATOM 1571 N N . GLU A 1 195 ? -12.070 -10.795 17.652 1.00 86.38 195 GLU A N 1
ATOM 1572 C CA . GLU A 1 195 ? -13.434 -10.781 18.196 1.00 86.38 195 GLU A CA 1
ATOM 1573 C C . GLU A 1 195 ? -14.177 -9.487 17.856 1.00 86.38 195 GLU A C 1
ATOM 1575 O O . GLU A 1 195 ? -15.365 -9.538 17.541 1.00 86.38 195 GLU A O 1
ATOM 1580 N N . LEU A 1 196 ? -13.494 -8.335 17.878 1.00 86.75 196 LEU A N 1
ATOM 1581 C CA . LEU A 1 196 ? -14.073 -7.066 17.439 1.00 86.75 196 LEU A CA 1
ATOM 1582 C C . LEU A 1 196 ? -14.416 -7.105 15.944 1.00 86.75 196 LEU A C 1
ATOM 1584 O O . LEU A 1 196 ? -15.480 -6.626 15.555 1.00 86.75 196 LEU A O 1
ATOM 1588 N N . LEU A 1 197 ? -13.551 -7.668 15.101 1.00 86.50 197 LEU A N 1
ATOM 1589 C CA . LEU A 1 197 ? -13.766 -7.763 13.653 1.00 86.50 197 LEU A CA 1
ATOM 1590 C C . LEU A 1 197 ? -14.839 -8.802 13.281 1.00 86.50 197 LEU A C 1
ATOM 1592 O O . LEU A 1 197 ? -15.519 -8.630 12.271 1.00 86.50 197 LEU A O 1
ATOM 1596 N N . ASP A 1 198 ? -15.058 -9.830 14.100 1.00 84.25 198 ASP A N 1
ATOM 1597 C CA . ASP A 1 198 ? -16.068 -10.872 13.857 1.00 84.25 198 ASP A CA 1
ATOM 1598 C C . ASP A 1 198 ? -17.467 -10.521 14.406 1.00 84.25 198 ASP A C 1
ATOM 1600 O O . ASP A 1 198 ? -18.426 -11.279 14.227 1.00 84.25 198 ASP A O 1
ATOM 1604 N N . VAL A 1 199 ? -17.646 -9.351 15.044 1.00 78.19 199 VAL A N 1
ATOM 1605 C CA . VAL A 1 199 ? -18.980 -8.908 15.487 1.00 78.19 199 VAL A CA 1
ATOM 1606 C C . VAL A 1 199 ? -19.887 -8.748 14.268 1.00 78.19 199 VAL A C 1
ATOM 1608 O O . VAL A 1 199 ? -19.833 -7.775 13.515 1.00 78.19 199 VAL A O 1
ATOM 1611 N N . SER A 1 200 ? -20.769 -9.725 14.078 1.00 58.88 200 SER A N 1
ATOM 1612 C CA . SER A 1 200 ? -21.697 -9.736 12.961 1.00 58.88 200 SER A CA 1
ATOM 1613 C C . SER A 1 200 ? -22.698 -8.593 13.139 1.00 58.88 200 SER A C 1
ATOM 1615 O O . SER A 1 200 ? -23.516 -8.602 14.065 1.00 58.88 200 SER A O 1
ATOM 1617 N N . ALA A 1 201 ? -22.664 -7.603 12.245 1.00 46.78 201 ALA A N 1
ATOM 1618 C CA . ALA A 1 201 ? -23.783 -6.683 12.110 1.00 46.78 201 ALA A CA 1
ATOM 1619 C C . ALA A 1 201 ? -25.049 -7.505 11.791 1.00 46.78 201 ALA A C 1
ATOM 1621 O O . ALA A 1 201 ? -24.962 -8.471 11.027 1.00 46.78 201 ALA A O 1
ATOM 1622 N N . PRO A 1 202 ? -26.224 -7.175 12.359 1.00 43.62 202 PRO A N 1
ATOM 1623 C CA . PRO A 1 202 ? -27.464 -7.823 11.955 1.00 43.62 202 PRO A CA 1
ATOM 1624 C C . PRO A 1 202 ? -27.634 -7.631 10.444 1.00 43.62 202 PRO A C 1
ATOM 1626 O O . PRO A 1 202 ? -27.681 -6.497 9.972 1.00 43.62 202 PRO A O 1
ATOM 1629 N N . GLU A 1 203 ? -27.652 -8.743 9.711 1.00 38.22 203 GLU A N 1
ATOM 1630 C CA . GLU A 1 203 ? -27.638 -8.790 8.250 1.00 38.22 203 GLU A CA 1
ATOM 1631 C C . GLU A 1 203 ? -28.726 -7.880 7.646 1.00 38.22 203 GLU A C 1
ATOM 1633 O O . GLU A 1 203 ? -29.922 -8.152 7.764 1.00 38.22 203 GLU A O 1
ATOM 1638 N N . GLU A 1 204 ? -28.316 -6.810 6.959 1.00 38.22 204 GLU A N 1
ATOM 1639 C CA . GLU A 1 204 ? -29.067 -6.298 5.813 1.00 38.22 204 GLU A CA 1
ATOM 1640 C C . GLU A 1 204 ? -28.402 -6.873 4.560 1.00 38.22 204 GLU A C 1
ATOM 1642 O O . GLU A 1 204 ? -27.227 -6.618 4.303 1.00 38.22 204 GLU A O 1
ATOM 1647 N N . ASP A 1 205 ? -29.158 -7.694 3.825 1.00 38.03 205 ASP A N 1
ATOM 1648 C CA . ASP A 1 205 ? -28.795 -8.364 2.571 1.00 38.03 205 ASP A CA 1
ATOM 1649 C C . ASP A 1 205 ? -27.870 -7.510 1.675 1.00 38.03 205 ASP A C 1
ATOM 1651 O O . ASP A 1 205 ? -28.319 -6.649 0.914 1.00 38.03 205 ASP A O 1
ATOM 1655 N N . GLY A 1 206 ? -26.563 -7.774 1.735 1.00 39.06 206 GLY A N 1
ATOM 1656 C CA . GLY A 1 206 ? -25.544 -7.001 1.029 1.00 39.06 206 GLY A CA 1
ATOM 1657 C C . GLY A 1 206 ? -24.385 -7.877 0.573 1.00 39.06 206 GLY A C 1
ATOM 1658 O O . GLY A 1 206 ? -23.408 -8.049 1.286 1.00 39.06 206 GLY A O 1
ATOM 1659 N N . VAL A 1 207 ? -24.538 -8.439 -0.627 1.00 40.22 207 VAL A N 1
ATOM 1660 C CA . VAL A 1 207 ? -23.574 -9.181 -1.461 1.00 40.22 207 VAL A CA 1
ATOM 1661 C C . VAL A 1 207 ? -22.096 -8.970 -1.079 1.00 40.22 207 VAL A C 1
ATOM 1663 O O . VAL A 1 207 ? -21.434 -8.051 -1.559 1.00 40.22 207 VAL A O 1
ATOM 1666 N N . GLY A 1 208 ? -21.560 -9.890 -0.276 1.00 40.69 208 GLY A N 1
ATOM 1667 C CA . GLY A 1 208 ? -20.126 -10.040 -0.046 1.00 40.69 208 GLY A CA 1
ATOM 1668 C C . GLY A 1 208 ? -19.464 -10.713 -1.241 1.00 40.69 208 GLY A C 1
ATOM 1669 O O . GLY A 1 208 ? -19.404 -11.938 -1.312 1.00 40.69 208 GLY A O 1
ATOM 1670 N N . VAL A 1 209 ? -18.994 -9.922 -2.205 1.00 37.44 209 VAL A N 1
ATOM 1671 C CA . VAL A 1 209 ? -18.044 -10.385 -3.225 1.00 37.44 209 VAL A CA 1
ATOM 1672 C C . VAL A 1 209 ? -17.072 -9.254 -3.560 1.00 37.44 209 VAL A C 1
ATOM 1674 O O . VAL A 1 209 ? -17.219 -8.560 -4.563 1.00 37.44 209 VAL A O 1
ATOM 1677 N N . THR A 1 210 ? -16.038 -9.081 -2.742 1.00 40.34 210 THR A N 1
ATOM 1678 C CA . THR A 1 210 ? -14.777 -8.470 -3.178 1.00 40.34 210 THR A CA 1
ATOM 1679 C C . THR A 1 210 ? -13.873 -9.606 -3.653 1.00 40.34 210 THR A C 1
ATOM 1681 O O . THR A 1 210 ? -13.217 -10.294 -2.878 1.00 40.34 210 THR A O 1
ATOM 1684 N N . HIS A 1 211 ? -13.909 -9.898 -4.954 1.00 33.41 211 HIS A N 1
ATOM 1685 C CA . HIS A 1 211 ? -13.041 -10.915 -5.545 1.00 33.41 211 HIS A CA 1
ATOM 1686 C C . HIS A 1 211 ? -11.559 -10.560 -5.335 1.00 33.41 211 HIS A C 1
ATOM 1688 O O . HIS A 1 211 ? -11.096 -9.537 -5.828 1.00 33.41 211 HIS A O 1
ATOM 1694 N N . GLY A 1 212 ? -10.817 -11.450 -4.671 1.00 42.22 212 GLY A N 1
ATOM 1695 C CA . GLY A 1 212 ? -9.351 -11.504 -4.722 1.00 42.22 212 GLY A CA 1
ATOM 1696 C C . GLY A 1 212 ? -8.585 -10.847 -3.572 1.00 42.22 212 GLY A C 1
ATOM 1697 O O . GLY A 1 212 ? -7.379 -11.055 -3.501 1.00 42.22 212 GLY A O 1
ATOM 1698 N N . VAL A 1 213 ? -9.243 -10.122 -2.663 1.00 50.91 213 VAL A N 1
ATOM 1699 C CA . VAL A 1 213 ? -8.585 -9.542 -1.478 1.00 50.91 213 VAL A CA 1
ATOM 1700 C C . VAL A 1 213 ? -8.908 -10.409 -0.265 1.00 50.91 213 VAL A C 1
ATOM 1702 O O . VAL A 1 213 ? -10.077 -10.710 -0.026 1.00 50.91 213 VAL A O 1
ATOM 1705 N N . ALA A 1 214 ? -7.879 -10.846 0.467 1.00 59.97 214 ALA A N 1
ATOM 1706 C CA . ALA A 1 214 ? -8.080 -11.538 1.735 1.00 59.97 214 ALA A CA 1
ATOM 1707 C C . ALA A 1 214 ? -8.835 -10.614 2.703 1.00 59.97 214 ALA A C 1
ATOM 1709 O O . ALA A 1 214 ? -8.569 -9.409 2.756 1.00 59.97 214 ALA A O 1
ATOM 1710 N N . GLU A 1 215 ? -9.805 -11.179 3.417 1.00 75.69 215 GLU A N 1
ATOM 1711 C CA . GLU A 1 215 ? -10.475 -10.475 4.505 1.00 75.69 215 GLU A CA 1
ATOM 1712 C C . GLU A 1 215 ? -9.446 -10.189 5.601 1.00 75.69 215 GLU A C 1
ATOM 1714 O O . GLU A 1 215 ? -8.648 -11.064 5.938 1.00 75.69 215 GLU A O 1
ATOM 1719 N N . ILE A 1 216 ? -9.405 -8.942 6.074 1.00 81.75 216 ILE A N 1
ATOM 1720 C CA . ILE A 1 216 ? -8.441 -8.529 7.089 1.00 81.75 216 ILE A CA 1
ATOM 1721 C C . ILE A 1 216 ? -8.770 -9.180 8.437 1.00 81.75 216 ILE A C 1
ATOM 1723 O O . ILE A 1 216 ? -9.871 -9.023 8.961 1.00 81.75 216 ILE A O 1
ATOM 1727 N N . ASP A 1 217 ? -7.788 -9.877 8.995 1.00 86.06 217 ASP A N 1
ATOM 1728 C CA . ASP A 1 217 ? -7.773 -10.389 10.362 1.00 86.06 217 ASP A CA 1
ATOM 1729 C C . ASP A 1 217 ? -6.482 -9.938 11.070 1.00 86.06 217 ASP A C 1
ATOM 1731 O O . ASP A 1 217 ? -5.589 -9.325 10.460 1.00 86.06 217 ASP A O 1
ATOM 1735 N N . GLU A 1 218 ? -6.387 -10.197 12.373 1.00 87.88 218 GLU A N 1
ATOM 1736 C CA . GLU A 1 218 ? -5.220 -9.827 13.171 1.00 87.88 218 GLU A CA 1
ATOM 1737 C C . GLU A 1 218 ? -3.943 -10.479 12.625 1.00 87.88 218 GLU A C 1
ATOM 1739 O O . GLU A 1 218 ? -2.924 -9.809 12.431 1.00 87.88 218 GLU A O 1
ATOM 1744 N N . GLN A 1 219 ? -4.012 -11.765 12.273 1.00 90.38 219 GLN A N 1
ATOM 1745 C CA . GLN A 1 219 ? -2.872 -12.517 11.755 1.00 90.38 219 GLN A CA 1
ATOM 1746 C C . GLN A 1 219 ? -2.316 -11.918 10.452 1.00 90.38 219 GLN A C 1
ATOM 1748 O O . GLN A 1 219 ? -1.098 -11.817 10.274 1.00 90.38 219 GLN A O 1
ATOM 1753 N N . LEU A 1 220 ? -3.181 -11.545 9.512 1.00 88.06 220 LEU A N 1
ATOM 1754 C CA . LEU A 1 220 ? -2.803 -10.929 8.248 1.00 88.06 220 LEU A CA 1
ATOM 1755 C C . LEU A 1 220 ? -2.155 -9.566 8.490 1.00 88.06 220 LEU A C 1
ATOM 1757 O O . LEU A 1 220 ? -1.094 -9.300 7.920 1.00 88.06 220 LEU A O 1
ATOM 1761 N N . GLY A 1 221 ? -2.738 -8.743 9.368 1.00 89.00 221 GLY A N 1
ATOM 1762 C CA . GLY A 1 221 ? -2.175 -7.448 9.751 1.00 89.00 221 GLY A CA 1
ATOM 1763 C C . GLY A 1 221 ? -0.766 -7.565 10.336 1.00 89.00 221 GLY A C 1
ATOM 1764 O O . GLY A 1 221 ? 0.160 -6.899 9.861 1.00 89.00 221 GLY A O 1
ATOM 1765 N N . GLU A 1 222 ? -0.562 -8.480 11.288 1.00 91.88 222 GLU A N 1
ATOM 1766 C CA . GLU A 1 222 ? 0.757 -8.742 11.876 1.00 91.88 222 GLU A CA 1
ATOM 1767 C C . GLU A 1 222 ? 1.770 -9.243 10.843 1.00 91.88 222 GLU A C 1
ATOM 1769 O O . GLU A 1 222 ? 2.925 -8.807 10.827 1.00 91.88 222 GLU A O 1
ATOM 1774 N N . ASN A 1 223 ? 1.347 -10.138 9.947 1.00 91.69 223 ASN A N 1
ATOM 1775 C CA . ASN A 1 223 ? 2.215 -10.677 8.906 1.00 91.69 223 ASN A CA 1
ATOM 1776 C C . ASN A 1 223 ? 2.718 -9.582 7.958 1.00 91.69 223 ASN A C 1
ATOM 1778 O O . ASN A 1 223 ? 3.907 -9.564 7.631 1.00 91.69 223 ASN A O 1
ATOM 1782 N N . ILE A 1 224 ? 1.846 -8.663 7.532 1.00 89.94 224 ILE A N 1
ATOM 1783 C CA . ILE A 1 224 ? 2.213 -7.555 6.636 1.00 89.94 224 ILE A CA 1
ATOM 1784 C C . ILE A 1 224 ? 3.217 -6.631 7.319 1.00 89.94 224 ILE A C 1
ATOM 1786 O O . ILE A 1 224 ? 4.277 -6.348 6.757 1.00 89.94 224 ILE A O 1
ATOM 1790 N N . LEU A 1 225 ? 2.927 -6.209 8.552 1.00 92.12 225 LEU A N 1
ATOM 1791 C CA . LEU A 1 225 ? 3.816 -5.334 9.319 1.00 92.12 225 LEU A CA 1
ATOM 1792 C C . LEU A 1 225 ? 5.163 -6.009 9.602 1.00 92.12 225 LEU A C 1
ATOM 1794 O O . LEU A 1 225 ? 6.214 -5.377 9.492 1.00 92.12 225 LEU A O 1
ATOM 1798 N N . SER A 1 226 ? 5.162 -7.312 9.894 1.00 91.81 226 SER A N 1
ATOM 1799 C CA . SER A 1 226 ? 6.394 -8.076 10.088 1.00 91.81 226 SER A CA 1
ATOM 1800 C C . SER A 1 226 ? 7.209 -8.197 8.801 1.00 91.81 226 SER A C 1
ATOM 1802 O O . SER A 1 226 ? 8.433 -8.075 8.849 1.00 91.81 226 SER A O 1
ATOM 1804 N N . LEU A 1 227 ? 6.564 -8.441 7.657 1.00 90.88 227 LEU A N 1
ATOM 1805 C CA . LEU A 1 227 ? 7.235 -8.540 6.358 1.00 90.88 227 LEU A CA 1
ATOM 1806 C C . LEU A 1 227 ? 7.852 -7.199 5.933 1.00 90.88 227 LEU A C 1
ATOM 1808 O O . LEU A 1 227 ? 8.849 -7.185 5.215 1.00 90.88 227 LEU A O 1
ATOM 1812 N N . LYS A 1 228 ? 7.269 -6.081 6.379 1.00 90.12 228 LYS A N 1
ATOM 1813 C CA . LYS A 1 228 ? 7.659 -4.712 6.008 1.00 90.12 228 LYS A CA 1
ATOM 1814 C C . LYS A 1 228 ? 8.307 -3.928 7.139 1.00 90.12 228 LYS A C 1
ATOM 1816 O O . LYS A 1 228 ? 8.389 -2.705 7.078 1.00 90.12 228 LYS A O 1
ATOM 1821 N N . ARG A 1 229 ? 8.832 -4.629 8.144 1.00 88.75 229 ARG A N 1
ATOM 1822 C CA . ARG A 1 229 ? 9.502 -4.015 9.293 1.00 88.75 229 ARG A CA 1
ATOM 1823 C C . ARG A 1 229 ? 10.621 -3.056 8.882 1.00 88.75 229 ARG A C 1
ATOM 1825 O O . ARG A 1 229 ? 10.761 -2.012 9.506 1.00 88.75 229 ARG A O 1
ATOM 1832 N N . ASP A 1 230 ? 11.371 -3.384 7.835 1.00 86.50 230 ASP A N 1
ATOM 1833 C CA . ASP A 1 230 ? 12.487 -2.556 7.368 1.00 86.50 230 ASP A CA 1
ATOM 1834 C C . ASP A 1 230 ? 12.021 -1.167 6.890 1.00 86.50 230 ASP A C 1
ATOM 1836 O O . ASP A 1 230 ? 12.684 -0.174 7.176 1.00 86.50 230 ASP A O 1
ATOM 1840 N N . TYR A 1 231 ? 10.842 -1.071 6.257 1.00 85.06 231 TYR A N 1
ATOM 1841 C CA . TYR A 1 231 ? 10.238 0.216 5.882 1.00 85.06 231 TYR A CA 1
ATOM 1842 C C . TYR A 1 231 ? 9.917 1.049 7.124 1.00 85.06 231 TYR A C 1
ATOM 1844 O O . TYR A 1 231 ? 10.304 2.209 7.219 1.00 85.06 231 TYR A O 1
ATOM 1852 N N . LEU A 1 232 ? 9.254 0.441 8.109 1.00 87.50 232 LEU A N 1
ATOM 1853 C CA . LEU A 1 232 ? 8.868 1.127 9.345 1.00 87.50 232 LEU A CA 1
ATOM 1854 C C . LEU A 1 232 ? 10.088 1.576 10.162 1.00 87.50 232 LEU A C 1
ATOM 1856 O O . LEU A 1 232 ? 10.058 2.638 10.773 1.00 87.50 232 LEU A O 1
ATOM 1860 N N . GLN A 1 233 ? 11.180 0.807 10.141 1.00 86.62 233 GLN A N 1
ATOM 1861 C CA . GLN A 1 233 ? 12.444 1.198 10.774 1.00 86.62 233 GLN A CA 1
ATOM 1862 C C . GLN A 1 233 ? 13.145 2.349 10.046 1.00 86.62 233 GLN A C 1
ATOM 1864 O O . GLN A 1 233 ? 13.826 3.142 10.693 1.00 86.62 233 GLN A O 1
ATOM 1869 N N . ALA A 1 234 ? 12.989 2.445 8.724 1.00 83.50 234 ALA A N 1
ATOM 1870 C CA . ALA A 1 234 ? 13.546 3.531 7.922 1.00 83.50 234 ALA A CA 1
ATOM 1871 C C . ALA A 1 234 ? 12.731 4.833 8.020 1.00 83.50 234 ALA A C 1
ATOM 1873 O O . ALA A 1 234 ? 13.271 5.902 7.742 1.00 83.50 234 ALA A O 1
ATOM 1874 N N . TYR A 1 235 ? 11.461 4.760 8.440 1.00 83.06 235 TYR A N 1
ATOM 1875 C CA . TYR A 1 235 ? 10.542 5.901 8.487 1.00 83.06 235 TYR A CA 1
ATOM 1876 C C . TYR A 1 235 ? 11.098 7.148 9.189 1.00 83.06 235 TYR A C 1
ATOM 1878 O O . TYR A 1 235 ? 11.022 8.212 8.579 1.00 83.06 235 TYR A O 1
ATOM 1886 N N . PRO A 1 236 ? 11.693 7.075 10.399 1.00 80.38 236 PRO A N 1
ATOM 1887 C CA . PRO A 1 236 ? 12.182 8.278 11.073 1.00 80.38 236 PRO A CA 1
ATOM 1888 C C . PRO A 1 236 ? 13.281 8.996 10.282 1.00 80.38 236 PRO A C 1
ATOM 1890 O O . PRO A 1 236 ? 13.254 10.214 10.163 1.00 80.38 236 PRO A O 1
ATOM 1893 N N . ALA A 1 237 ? 14.209 8.237 9.689 1.00 75.94 237 ALA A N 1
ATOM 1894 C CA . ALA A 1 237 ? 15.312 8.799 8.911 1.00 75.94 237 ALA A CA 1
ATOM 1895 C C . ALA A 1 237 ? 14.830 9.429 7.595 1.00 75.94 237 ALA A C 1
ATOM 1897 O O . ALA A 1 237 ? 15.314 10.486 7.208 1.00 75.94 237 ALA A O 1
ATOM 1898 N N . LEU A 1 238 ? 13.858 8.797 6.929 1.00 73.62 238 LEU A N 1
ATOM 1899 C CA . LEU A 1 238 ? 13.267 9.325 5.697 1.00 73.62 238 LEU A CA 1
ATOM 1900 C C . LEU A 1 238 ? 12.392 10.552 5.961 1.00 73.62 238 LEU A C 1
ATOM 1902 O O . LEU A 1 238 ? 12.375 11.479 5.162 1.00 73.62 238 LEU A O 1
ATOM 1906 N N . LEU A 1 239 ? 11.691 10.587 7.095 1.00 73.00 239 LEU A N 1
ATOM 1907 C CA . LEU A 1 239 ? 10.914 11.754 7.483 1.00 73.00 239 LEU A CA 1
ATOM 1908 C C . LEU A 1 239 ? 11.822 12.967 7.738 1.00 73.00 239 LEU A C 1
ATOM 1910 O O . LEU A 1 239 ? 11.524 14.040 7.228 1.00 73.00 239 LEU A O 1
ATOM 1914 N N . GLU A 1 240 ? 12.938 12.790 8.457 1.00 67.19 240 GLU A N 1
ATOM 1915 C CA . GLU A 1 240 ? 13.937 13.851 8.671 1.00 67.19 240 GLU A CA 1
ATOM 1916 C C . GLU A 1 240 ? 14.490 14.413 7.350 1.00 67.19 240 GLU A C 1
ATOM 1918 O O . GLU A 1 240 ? 14.703 15.617 7.251 1.00 67.19 240 GLU A O 1
ATOM 1923 N N . GLU A 1 241 ? 14.675 13.568 6.331 1.00 62.66 241 GLU A N 1
ATOM 1924 C CA . GLU A 1 241 ? 15.099 13.974 4.982 1.00 62.66 241 GLU A CA 1
ATOM 1925 C C . GLU A 1 241 ? 13.999 14.733 4.213 1.00 62.66 241 GLU A C 1
ATOM 1927 O O . GLU A 1 241 ? 14.291 15.603 3.398 1.00 62.66 241 GLU A O 1
ATOM 1932 N N . TRP A 1 242 ? 12.722 14.426 4.458 1.00 64.44 242 TRP A N 1
ATOM 1933 C CA . TRP A 1 242 ? 11.590 15.038 3.747 1.00 64.44 242 TRP A CA 1
ATOM 1934 C C . TRP A 1 242 ? 11.080 16.326 4.384 1.00 64.44 242 TRP A C 1
ATOM 1936 O O . TRP A 1 242 ? 10.501 17.172 3.697 1.00 64.44 242 TRP A O 1
ATOM 1946 N N . THR A 1 243 ? 11.249 16.482 5.694 1.00 60.03 243 THR A N 1
ATOM 1947 C CA . THR A 1 243 ? 10.802 17.658 6.440 1.00 60.03 243 THR A CA 1
ATOM 1948 C C . THR A 1 243 ? 11.988 18.553 6.775 1.00 60.03 243 THR A C 1
ATOM 1950 O O . THR A 1 243 ? 12.312 18.738 7.944 1.00 60.03 243 THR A O 1
ATOM 1953 N N . ASP A 1 244 ? 12.601 19.158 5.755 1.00 52.12 244 ASP A N 1
ATOM 1954 C CA . ASP A 1 244 ? 13.662 20.164 5.942 1.00 52.12 244 ASP A CA 1
ATOM 1955 C C . ASP A 1 244 ? 13.181 21.409 6.734 1.00 52.12 244 ASP A C 1
ATOM 1957 O O . ASP A 1 244 ? 14.007 22.193 7.194 1.00 52.12 244 ASP A O 1
ATOM 1961 N N . ASP A 1 245 ? 11.861 21.612 6.919 1.00 49.06 245 ASP A N 1
ATOM 1962 C CA . ASP A 1 245 ? 11.313 22.812 7.588 1.00 49.06 245 ASP A CA 1
ATOM 1963 C C . ASP A 1 245 ? 9.868 22.687 8.163 1.00 49.06 245 ASP A C 1
ATOM 1965 O O . ASP A 1 245 ? 9.181 23.695 8.356 1.00 49.06 245 ASP A O 1
ATOM 1969 N N . ALA A 1 246 ? 9.346 21.483 8.445 1.00 45.38 246 ALA A N 1
ATOM 1970 C CA . ALA A 1 246 ? 7.954 21.295 8.906 1.00 45.38 246 ALA A CA 1
ATOM 1971 C C . ALA A 1 246 ? 7.847 20.776 10.354 1.00 45.38 246 ALA A C 1
ATOM 1973 O O . ALA A 1 246 ? 8.761 20.125 10.843 1.00 45.38 246 ALA A O 1
ATOM 1974 N N . GLU A 1 247 ? 6.733 21.115 11.025 1.00 53.56 247 GLU A N 1
ATOM 1975 C CA . GLU A 1 247 ? 6.358 20.761 12.411 1.00 53.56 247 GLU A CA 1
ATOM 1976 C C . GLU A 1 247 ? 6.853 19.376 12.863 1.00 53.56 247 GLU A C 1
ATOM 1978 O O . GLU A 1 247 ? 6.821 18.446 12.068 1.00 53.56 247 GLU A O 1
ATOM 1983 N N . GLU A 1 248 ? 7.243 19.235 14.144 1.00 56.00 248 GLU A N 1
ATOM 1984 C CA . GLU A 1 248 ? 7.568 17.951 14.800 1.00 56.00 248 GLU A CA 1
ATOM 1985 C C . GLU A 1 248 ? 6.471 16.910 14.501 1.00 56.00 248 GLU A C 1
ATOM 1987 O O . GLU A 1 248 ? 5.456 16.823 15.197 1.00 56.00 248 GLU A O 1
ATOM 1992 N N . VAL A 1 249 ? 6.643 16.131 13.431 1.00 60.66 249 VAL A N 1
ATOM 1993 C CA . VAL A 1 249 ? 5.792 14.982 13.145 1.00 60.66 249 VAL A CA 1
ATOM 1994 C C . VAL A 1 249 ? 6.223 13.902 14.116 1.00 60.66 249 VAL A C 1
ATOM 1996 O O . VAL A 1 249 ? 7.392 13.520 14.151 1.00 60.66 249 VAL A O 1
ATOM 1999 N N . ASP A 1 250 ? 5.275 13.407 14.904 1.00 68.12 250 ASP A N 1
ATOM 2000 C CA . ASP A 1 250 ? 5.542 12.314 15.825 1.00 68.12 250 ASP A CA 1
ATOM 2001 C C . ASP A 1 250 ? 5.959 11.060 15.036 1.00 68.12 250 ASP A C 1
ATOM 2003 O O . ASP A 1 250 ? 5.169 10.447 14.305 1.00 68.12 250 ASP A O 1
ATOM 2007 N N . VAL A 1 251 ? 7.246 10.729 15.132 1.00 79.25 251 VAL A N 1
ATOM 2008 C CA . VAL A 1 251 ? 7.840 9.535 14.524 1.00 79.25 251 VAL A CA 1
ATOM 2009 C C . VAL A 1 251 ? 7.571 8.283 15.356 1.00 79.25 251 VAL A C 1
ATOM 2011 O O . VAL A 1 251 ? 7.778 7.176 14.858 1.00 79.25 251 VAL A O 1
ATOM 2014 N N . ASP A 1 252 ? 7.090 8.436 16.594 1.00 86.69 252 ASP A N 1
ATOM 2015 C CA . ASP A 1 252 ? 6.718 7.324 17.457 1.00 86.69 252 ASP A CA 1
ATOM 2016 C C . ASP A 1 252 ? 5.366 6.749 17.010 1.00 86.69 252 ASP A C 1
ATOM 2018 O O . ASP A 1 252 ? 4.275 7.253 17.299 1.00 86.69 252 ASP A O 1
ATOM 2022 N N . LEU A 1 253 ? 5.447 5.666 16.238 1.00 87.88 253 LEU A N 1
ATOM 2023 C CA . LEU A 1 253 ? 4.275 4.991 15.698 1.00 87.88 253 LEU A CA 1
ATOM 2024 C C . LEU A 1 253 ? 3.401 4.351 16.784 1.00 87.88 253 LEU A C 1
ATOM 2026 O O . LEU A 1 253 ? 2.193 4.216 16.564 1.00 87.88 253 LEU A O 1
ATOM 2030 N N . ASP A 1 254 ? 3.984 3.988 17.930 1.00 88.50 254 ASP A N 1
ATOM 2031 C CA . ASP A 1 254 ? 3.261 3.407 19.062 1.00 88.50 254 ASP A CA 1
ATOM 2032 C C . ASP A 1 254 ? 2.487 4.503 19.802 1.00 88.50 254 ASP A C 1
ATOM 2034 O O . ASP A 1 254 ? 1.297 4.342 20.079 1.00 88.50 254 ASP A O 1
ATOM 2038 N N . ALA A 1 255 ? 3.105 5.670 20.023 1.00 90.31 255 ALA A N 1
ATOM 2039 C CA . ALA A 1 255 ? 2.414 6.838 20.573 1.00 90.31 255 ALA A CA 1
ATOM 2040 C C . ALA A 1 255 ? 1.246 7.281 19.676 1.00 90.31 255 ALA A C 1
ATOM 2042 O O . ALA A 1 255 ? 0.151 7.583 20.158 1.00 90.31 255 ALA A O 1
ATOM 2043 N N . ARG A 1 256 ? 1.431 7.254 18.351 1.00 90.50 256 ARG A N 1
ATOM 2044 C CA . ARG A 1 256 ? 0.354 7.523 17.385 1.00 90.50 256 ARG A CA 1
ATOM 2045 C C . ARG A 1 256 ? -0.783 6.511 17.466 1.00 90.50 256 ARG A C 1
ATOM 2047 O O . ARG A 1 256 ? -1.943 6.910 17.358 1.00 90.50 256 ARG A O 1
ATOM 2054 N N . ALA A 1 257 ? -0.470 5.226 17.625 1.00 92.12 257 ALA A N 1
ATOM 2055 C CA . ALA A 1 257 ? -1.476 4.180 17.785 1.00 92.12 257 ALA A CA 1
ATOM 2056 C C . ALA A 1 257 ? -2.287 4.382 19.074 1.00 92.12 257 ALA A C 1
ATOM 2058 O O . ALA A 1 257 ? -3.516 4.321 19.025 1.00 92.12 257 ALA A O 1
ATOM 2059 N N . GLN A 1 258 ? -1.621 4.720 20.184 1.00 90.88 258 GLN A N 1
ATOM 2060 C CA . GLN A 1 258 ? -2.284 5.041 21.451 1.00 90.88 258 GLN A CA 1
ATOM 2061 C C . GLN A 1 258 ? -3.199 6.261 21.320 1.00 90.88 258 GLN A C 1
ATOM 2063 O O . GLN A 1 258 ? -4.374 6.185 21.657 1.00 90.88 258 GLN A O 1
ATOM 2068 N N . ASN A 1 259 ? -2.701 7.363 20.754 1.00 90.38 259 ASN A N 1
ATOM 2069 C CA . ASN A 1 259 ? -3.499 8.576 20.550 1.00 90.38 259 ASN A CA 1
ATOM 2070 C C . ASN A 1 259 ? -4.745 8.307 19.689 1.00 90.38 259 ASN A C 1
ATOM 2072 O O . ASN A 1 259 ? -5.792 8.923 19.889 1.00 90.38 259 ASN A O 1
ATOM 2076 N N . PHE A 1 260 ? -4.641 7.396 18.715 1.00 91.56 260 PHE A N 1
ATOM 2077 C CA . PHE A 1 260 ? -5.795 6.970 17.933 1.00 91.56 260 PHE A CA 1
ATOM 2078 C C . PHE A 1 260 ? -6.787 6.151 18.770 1.00 91.56 260 PHE A C 1
ATOM 2080 O O . PHE A 1 260 ? -7.982 6.435 18.701 1.00 91.56 260 PHE A O 1
ATOM 2087 N N . ALA A 1 261 ? -6.312 5.188 19.566 1.00 90.19 261 ALA A N 1
ATOM 2088 C CA . ALA A 1 261 ? -7.149 4.385 20.458 1.00 90.19 261 ALA A CA 1
ATOM 2089 C C . ALA A 1 261 ? -7.896 5.257 21.484 1.00 90.19 261 ALA A C 1
ATOM 2091 O O . ALA A 1 261 ? -9.116 5.158 21.600 1.00 90.19 261 ALA A O 1
ATOM 2092 N N . ASP A 1 262 ? -7.195 6.186 22.136 1.00 88.38 262 ASP A N 1
ATOM 2093 C CA . ASP A 1 262 ? -7.779 7.132 23.092 1.00 88.38 262 ASP A CA 1
ATOM 2094 C C . ASP A 1 262 ? -8.860 8.001 22.419 1.00 88.38 262 ASP A C 1
ATOM 2096 O O . ASP A 1 262 ? -9.953 8.196 22.955 1.00 88.38 262 ASP A O 1
ATOM 2100 N N . GLY A 1 263 ? -8.595 8.471 21.193 1.00 85.88 263 GLY A N 1
ATOM 2101 C CA . GLY A 1 263 ? -9.561 9.235 20.403 1.00 85.88 263 GLY A CA 1
ATOM 2102 C C . GLY A 1 263 ? -10.798 8.431 19.983 1.00 85.88 263 GLY A C 1
ATOM 2103 O O . GLY A 1 263 ? -11.885 9.002 19.877 1.00 85.88 263 GLY A O 1
ATOM 2104 N N . LEU A 1 264 ? -10.663 7.119 19.756 1.00 87.38 264 LEU A N 1
ATOM 2105 C CA . LEU A 1 264 ? -11.807 6.229 19.539 1.00 87.38 264 LEU A CA 1
ATOM 2106 C C . LEU A 1 264 ? -12.645 6.113 20.812 1.00 87.38 264 LEU A C 1
ATOM 2108 O O . LEU A 1 264 ? -13.862 6.237 20.736 1.00 87.38 264 LEU A O 1
ATOM 2112 N N . THR A 1 265 ? -12.018 5.948 21.972 1.00 81.50 265 THR A N 1
ATOM 2113 C CA . THR A 1 265 ? -12.715 5.868 23.265 1.00 81.50 265 THR A CA 1
ATOM 2114 C C . THR A 1 265 ? -13.513 7.130 23.574 1.00 81.50 265 THR A C 1
ATOM 2116 O O . THR A 1 265 ? -14.661 7.042 23.999 1.00 81.50 265 THR A O 1
ATOM 2119 N N . ASP A 1 266 ? -12.964 8.310 23.283 1.00 79.44 266 ASP A N 1
ATOM 2120 C CA . ASP A 1 266 ? -13.688 9.577 23.443 1.00 79.44 266 ASP A CA 1
ATOM 2121 C C . ASP A 1 266 ? -14.873 9.718 22.469 1.00 79.44 266 ASP A C 1
ATOM 2123 O O . ASP A 1 266 ? -15.879 10.365 22.778 1.00 79.44 266 ASP A O 1
ATOM 2127 N N . ALA A 1 267 ? -14.755 9.151 21.265 1.00 76.94 267 ALA A N 1
ATOM 2128 C CA . ALA A 1 267 ? -15.770 9.251 20.218 1.00 76.94 267 ALA A CA 1
ATOM 2129 C C . ALA A 1 267 ? -16.892 8.219 20.377 1.00 76.94 267 ALA A C 1
ATOM 2131 O O . ALA A 1 267 ? -18.055 8.498 20.063 1.00 76.94 267 ALA A O 1
ATOM 2132 N N . VAL A 1 268 ? -16.545 7.019 20.834 1.00 70.00 268 VAL A N 1
ATOM 2133 C CA . VAL A 1 268 ? -17.472 5.916 21.010 1.00 70.00 268 VAL A CA 1
ATOM 2134 C C . VAL A 1 268 ? -17.858 5.860 22.487 1.00 70.00 268 VAL A C 1
ATOM 2136 O O . VAL A 1 268 ? -17.224 5.185 23.285 1.00 70.00 268 VAL A O 1
ATOM 2139 N N . ASP A 1 269 ? -18.929 6.580 22.837 1.00 64.00 269 ASP A N 1
ATOM 2140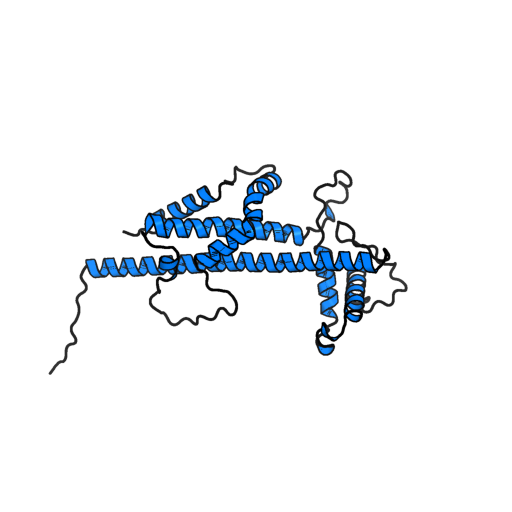 C CA . ASP A 1 269 ? -19.571 6.570 24.164 1.00 64.00 269 ASP A CA 1
ATOM 2141 C C . ASP A 1 269 ? -20.224 5.192 24.425 1.00 64.00 269 ASP A C 1
ATOM 2143 O O . ASP A 1 269 ? -21.448 4.994 24.288 1.00 64.00 269 ASP A O 1
ATOM 2147 N N . LEU A 1 270 ? -19.361 4.201 24.663 1.00 58.38 270 LEU A N 1
ATOM 2148 C CA . LEU A 1 270 ? -19.692 2.847 25.085 1.00 58.38 270 LEU A CA 1
ATOM 2149 C C . LEU A 1 270 ? -19.745 2.828 26.623 1.00 58.38 270 LEU A C 1
ATOM 2151 O O . LEU A 1 270 ? -18.814 3.319 27.260 1.00 58.38 270 LEU A O 1
ATOM 2155 N N . PRO A 1 271 ? -20.849 2.335 27.213 1.00 48.62 271 PRO A N 1
ATOM 2156 C CA . PRO A 1 271 ? -21.064 2.324 28.660 1.00 48.62 271 PRO A CA 1
ATOM 2157 C C . PRO A 1 271 ? -20.180 1.330 29.421 1.00 48.62 271 PRO A C 1
ATOM 2159 O O . PRO A 1 271 ? -19.812 0.290 28.830 1.00 48.62 271 PRO A O 1
#

Foldseek 3Di:
DDPDDDDDDDDPVNVLVVVLLQLLQVQLVVLQVQLQVLVVLLVVLVVQLVLLVVLQVVQVVLCVVCVNPWHQDLQLDIDDPDDPDDPQPQCPPDDRQLSVQLSSVVVVLVVDPPVPDDDPVVDDSVVSSVSSVSSSQSHQDPPDPPPPPPCPVVRRHRSNVVSLVSSLVSLLSSLLSLLLCQCLCCVVVVHGSQVSNPSDDPDDDDDPDPPDRDRDDNVVSVVVCVVCVVSLVCVVVVVCVVCPPDDPDPNPSNVSSNVSNVVVCVVSPND

pLDDT: mean 71.52, std 16.52, range [33.41, 95.56]

Secondary structure (DSSP, 8-state):
-----------HHHHHHHHHHHHHHHHHHHHHHHHHHHHHHHHHHHHHHHHHHHHHHHHHHHHHHTTTSS---TTS---PPPTTS---TTTTTS-HHHHHHHHHHHHHHHTS-GGGSPPGGG--HHHHHHHHHHHTT-SPP-S--TT-GGGGGG-PPPHHHHHHHHHHHHHHHHHHHHHHHHHIIIIISSS-HHHHHT------------TTPPPP-HHHHHHHHHHTHHHHHHHHHHHHHH-SS-------HHHHHHHHHHHHHHHS---

=== Feature glossary ===
The record interleaves many kinds of information about one protein. Here is each kind framed as the question it answers.

Q: What known structures does this most resemble?
A: Structural nearest neighbors (via Foldseek easy-search vs the PDB). Reported per hit: target PDB id, E-value, and alignment TM-score. A TM-score above ~0.5 is the conventional threshold for 'same fold'.

Q: Where is each backbone atom in 3D?
A: The mmCIF table is the protein's shape written out atom by atom. For each backbone N, Cα, C, and carbonyl O, it records an (x, y, z) coordinate triple in Å plus the residue type, chain letter, and residue number.

Q: What are the backbone torsion angles?
A: The φ/ψ torsion pair specifies the backbone conformation at each residue. φ rotates about the N–Cα bond, ψ about the Cα–C bond. Steric clashes forbid most of the (φ, ψ) plane — the allowed regions (α-helix basin, β-sheet basin, left-handed helix) are the Ramachandran-allowed regions.

Q: Which residues are buried vs exposed?
A: Solvent-accessible surface area (SASA) is the area in Å² traced out by the centre of a 1.4 Å probe sphere (a water molecule) rolled over the protein's van der Waals surface (Shrake–Rupley / Lee–Richards construction). Buried residues have near-zero SASA; fully exposed residues can exceed 200 Å². The total SASA scales roughly with the number of surface residues.

Q: How confident is the AlphaFold model at each residue?
A: pLDDT is the predicted lDDT-Cα score: AlphaFold's confidence that the local environment of each residue (all inter-atomic distances within 15 Å) is correctly placed. It is a per-residue number between 0 and 100, with higher meaning more reliable.

Q: What does the local fold look like, residue by residue?
A: 3Di is Foldseek's structural alphabet. Each residue is assigned one of twenty discrete states based on how its Cα sits relative to its spatial (not sequential) neighbors. Aligning 3Di strings finds structural homologs roughly as well as full 3D superposition, but orders of magnitude faster.

Q: How big and how compact is the whole molecule?
A: Radius of gyration (Rg) is the root-mean-square distance of Cα atoms from their centroid — a single number for overall size and compactness. A globular domain of N residues has Rg ≈ 2.2·N^0.38 Å; an extended or disordered chain has a much larger Rg. The Cα contact count is the number of residue pairs whose Cα atoms are within 8 Å and are more than four positions apart in sequence — a standard proxy for tertiary packing density. The bounding box is the smallest axis-aligned box enclosing all Cα atoms.

Q: Which residues are in helices, strands, or loops?
A: DSSP 8-state secondary structure assigns each residue one of H (α-helix), G (3₁₀-helix), I (π-helix), E (extended β-strand), B (isolated β-bridge), T (hydrogen-bonded turn), S (bend), or '-' (coil). The assignment is computed from backbone hydrogen-bond geometry via the Kabsch–Sander algorithm.

Q: How mobile is each atom in the crystal?
A: Crystallographic B-factors measure how much each atom's electron density is smeared out, in Å². They rise in mobile loops and surface residues and fall in the buried interior. In AlphaFold models this column is repurposed to hold pLDDT instead.

Q: What if only a Cα trace is available?
A: P-SEA three-state annotation labels each residue as helix, strand, or coil based purely on the geometry of the Cα trace. It serves as a fallback when the full backbone (and thus DSSP) is unavailable.

Q: What family and function is it annotated with?
A: Database cross-references. InterPro integrates a dozen domain/family signature databases into unified entries with residue-range hits. GO terms attach function/process/location labels with evidence codes. CATH codes position the fold in a four-level structural taxonomy. Organism is the NCBI-taxonomy species name.

Q: Are the domains correctly placed relative to each other?
A: Predicted Aligned Error (PAE) is an AlphaFold confidence matrix: entry (i, j) is the expected error in the position of residue j, in ångströms, when the prediction is superimposed on the true structure at residue i. Low PAE within a block of residues means that block is internally rigid and well-predicted; high PAE between two blocks means their relative placement is uncertain even if each block individually is confident.

Q: What do the diagnostic plots show?
A: Three diagnostic plots accompany the record. The Cα contact map visualizes the tertiary structure as a 2D adjacency matrix (8 Å cutoff, sequence-local contacts suppressed). The Ramachandran plot shows the distribution of backbone (φ, ψ) torsions, with points in the α and β basins reflecting secondary structure content. The PAE plot shows AlphaFold's inter-residue confidence as a color matrix.

Q: What is the amino-acid chain?
A: Primary structure: the covalent order of the twenty standard amino acids along the backbone. Two proteins with the same sequence will (almost always) fold to the same structure; two with 30% identity often share a fold but not the details.

Q: What do the rendered images show?
A: The six renders are orthographic views along the three Cartesian axes in both directions. Representation (cartoon, sticks, or surface) and color scheme (sequence-rainbow or by-chain) vary across proteins so the training set covers all the common visualization conventions.